Protein AF-A0A4U9HRT0-F1 (afdb_monomer)

Secondary structure (DSSP, 8-state):
-PPPPEEEEEEEESGGGEEEETTEEEE-TTHHHHHHHT-GGGGSTTSPEEEEEEEEEEEPGGG--HHHHHHHHHHHHHTTTT-SEEEEE--TTTHHHHHHHHHHHSTT--S-EEEE--SS-TTSTT-HHHHHHHHHHHHHHHS--SSEEEEETTEEEEGGG-EE--SSSS--EE-TTS--SEEESSSEEE--PPPP-------TTSS-----

Foldseek 3Di:
DPDFFEEEEEQQAAQAQWDQDPVGTDHDPCSNVVVCVVPCLCVDPLFGHYDYDYDVVRDALVPDDVVSLVVVLVVCVVCVVVGQAYEYEHHLPCQLVSLQSSQVVDPPQPAYYEYEYWPHYNPDDPTQSVVQVRVVRNCRRPVTDRGSWYTFDQFIAHSNQKDQPDDPDSPRIDRVPWDTQWGRDVDIDGDPTDDDPPPPPPVPPDDDDPDD

InterPro domains:
  IPR006034 Asparaginase/glutaminase-like [PIRSF001220] (2-184)
  IPR006034 Asparaginase/glutaminase-like [PR00139] (7-18)
  IPR006034 Asparaginase/glutaminase-like [PR00139] (84-102)
  IPR006034 Asparaginase/glutaminase-like [PS51732] (5-212)
  IPR006034 Asparaginase/glutaminase-like [PTHR11707] (3-189)
  IPR006034 Asparaginase/glutaminase-like [SM00870] (6-212)
  IPR020827 Asparaginase/glutaminase, active site 1 [PS00144] (9-17)
  IPR027474 L-asparaginase, N-terminal [PF00710] (7-188)
  IPR027475 Asparaginase/glutaminase, active site 2 [PS00917] (85-95)
  IPR036152 Asparaginase/glutaminase-like superfamily [SSF53774] (4-203)
  IPR037152 L-asparaginase, N-terminal domain superfamily [G3DSA:3.40.50.1170] (1-193)
  IPR041725 Type I (cytosolic) L-asparaginase [cd08963] (5-192)

Radius of gyration: 17.0 Å; Cα contacts (8 Å, |Δi|>4): 396; chains: 1; bounding box: 46×39×55 Å

Solvent-accessible surface area (backbone atoms only — not comparable to full-atom values): 12022 Å² total; per-residue (Å²): 130,87,80,81,40,39,32,38,30,43,36,43,30,27,42,28,42,26,41,86,52,99,92,46,75,40,85,44,91,66,43,45,62,57,53,53,74,72,37,65,81,65,71,36,90,90,40,44,50,70,50,79,48,73,45,87,76,59,41,57,31,86,75,64,48,75,67,54,51,49,51,54,51,51,52,51,60,76,45,46,89,82,34,61,18,37,36,37,34,29,16,69,79,34,42,37,56,49,25,28,52,50,48,68,70,51,70,88,50,85,42,16,33,36,36,31,40,24,92,34,24,43,89,45,91,89,27,51,17,51,60,33,51,53,48,47,52,44,37,36,64,76,59,64,50,55,42,40,22,33,37,52,74,53,32,31,30,52,9,74,51,42,41,75,70,35,91,90,49,76,67,26,65,42,40,93,90,47,73,47,43,28,38,55,59,101,61,74,42,76,44,94,51,78,76,82,84,80,74,86,66,83,72,91,78,80,83,75,80,82,81,128

Structure (mmCIF, N/CA/C/O backbone):
data_AF-A0A4U9HRT0-F1
#
_entry.id   AF-A0A4U9HRT0-F1
#
loop_
_atom_site.group_PDB
_atom_site.id
_atom_site.type_symbol
_atom_site.label_atom_id
_atom_site.label_alt_id
_atom_site.label_comp_id
_atom_site.label_asym_id
_atom_site.label_entity_id
_atom_site.label_seq_id
_atom_site.pdbx_PDB_ins_code
_atom_site.Cartn_x
_atom_site.Cartn_y
_atom_site.Cartn_z
_atom_site.occupancy
_atom_site.B_iso_or_equiv
_atom_site.auth_seq_id
_atom_site.auth_comp_id
_atom_site.auth_asym_id
_atom_site.auth_atom_id
_atom_site.pdbx_PDB_model_num
ATOM 1 N N . MET A 1 1 ? -16.158 -9.613 23.446 1.00 50.78 1 MET A N 1
ATOM 2 C CA . MET A 1 1 ? -14.795 -9.538 22.877 1.00 50.78 1 MET A CA 1
ATOM 3 C C . MET A 1 1 ? -14.868 -8.603 21.685 1.00 50.78 1 MET A C 1
ATOM 5 O O . MET A 1 1 ? -15.854 -8.690 20.964 1.00 50.78 1 MET A O 1
ATOM 9 N N . MET A 1 2 ? -13.928 -7.669 21.520 1.00 65.19 2 MET A N 1
ATOM 10 C CA . MET A 1 2 ? -13.902 -6.834 20.311 1.00 65.19 2 MET A CA 1
ATOM 11 C C . MET A 1 2 ? -13.665 -7.741 19.100 1.00 65.19 2 MET A C 1
ATOM 13 O O . MET A 1 2 ? -12.821 -8.632 19.163 1.00 65.19 2 MET A O 1
ATOM 17 N N . GLN A 1 3 ? -14.461 -7.566 18.047 1.00 81.75 3 GLN A N 1
ATOM 18 C CA . GLN A 1 3 ? -14.348 -8.361 16.829 1.00 81.75 3 GLN A CA 1
ATOM 19 C C . GLN A 1 3 ? -13.014 -8.047 16.144 1.00 81.75 3 GLN A C 1
ATOM 21 O O . GLN A 1 3 ? -12.681 -6.876 15.950 1.00 81.75 3 GLN A O 1
ATOM 26 N N . LYS A 1 4 ? -12.252 -9.092 15.809 1.00 91.88 4 LYS A N 1
ATOM 27 C CA . LYS A 1 4 ? -10.996 -8.963 15.068 1.00 91.88 4 LYS A CA 1
ATOM 28 C C . LYS A 1 4 ? -11.299 -8.391 13.681 1.00 91.88 4 LYS A C 1
ATOM 30 O O . LYS A 1 4 ? -12.254 -8.822 13.038 1.00 91.88 4 LYS A O 1
ATOM 35 N N . LYS A 1 5 ? -10.533 -7.382 13.268 1.00 97.50 5 LYS A N 1
ATOM 36 C CA . LYS A 1 5 ? -10.704 -6.709 11.976 1.00 97.50 5 LYS A CA 1
ATOM 37 C C . LYS A 1 5 ? -10.211 -7.590 10.836 1.00 97.50 5 LYS A C 1
ATOM 39 O O . LYS A 1 5 ? -9.237 -8.315 11.025 1.00 97.50 5 LYS A O 1
ATOM 44 N N . SER A 1 6 ? -10.861 -7.491 9.680 1.00 98.25 6 SER A N 1
ATOM 45 C CA . SER A 1 6 ? -10.460 -8.191 8.458 1.00 98.25 6 SER A CA 1
ATOM 46 C C . SER A 1 6 ? -10.051 -7.196 7.375 1.00 98.25 6 SER A C 1
ATOM 48 O O . SER A 1 6 ? -10.818 -6.292 7.045 1.00 98.25 6 SER A O 1
ATOM 50 N N . ILE A 1 7 ? -8.845 -7.343 6.827 1.00 98.75 7 ILE A N 1
ATOM 51 C CA . ILE A 1 7 ? -8.260 -6.412 5.856 1.00 98.75 7 ILE A CA 1
ATOM 52 C C . ILE A 1 7 ? -8.050 -7.108 4.512 1.00 98.75 7 ILE A C 1
ATOM 54 O O . ILE A 1 7 ? -7.454 -8.183 4.434 1.00 98.75 7 ILE A O 1
ATOM 58 N N . TYR A 1 8 ? -8.518 -6.479 3.439 1.00 98.88 8 TYR A N 1
ATOM 59 C CA . TYR A 1 8 ? -8.258 -6.944 2.083 1.00 98.88 8 TYR A CA 1
ATOM 60 C C . TYR A 1 8 ? -6.909 -6.426 1.597 1.00 98.88 8 TYR A C 1
ATOM 62 O O . TYR A 1 8 ? -6.620 -5.237 1.731 1.00 98.88 8 TYR A O 1
ATOM 70 N N . VAL A 1 9 ? -6.094 -7.298 1.016 1.00 98.88 9 VAL A N 1
ATOM 71 C CA . VAL A 1 9 ? -4.798 -6.947 0.438 1.00 98.88 9 VAL A CA 1
ATOM 72 C C . VAL A 1 9 ? -4.837 -7.226 -1.059 1.00 98.88 9 VAL A C 1
ATOM 74 O O . VAL A 1 9 ? -4.761 -8.381 -1.473 1.00 98.88 9 VAL A O 1
ATOM 77 N N . ALA A 1 10 ? -4.919 -6.173 -1.870 1.00 98.81 10 ALA A N 1
ATOM 78 C CA . ALA A 1 10 ? -4.767 -6.281 -3.316 1.00 98.81 10 ALA A CA 1
ATOM 79 C C . ALA A 1 10 ? -3.272 -6.273 -3.651 1.00 98.81 10 ALA A C 1
ATOM 81 O O . ALA A 1 10 ? -2.607 -5.237 -3.543 1.00 98.81 10 ALA A O 1
ATOM 82 N N . TYR A 1 11 ? -2.722 -7.427 -4.025 1.00 98.69 11 TYR A N 1
ATOM 83 C CA . TYR A 1 11 ? -1.354 -7.536 -4.513 1.00 98.69 11 TYR A CA 1
ATOM 84 C C . TYR A 1 11 ? -1.319 -7.311 -6.021 1.00 98.69 11 TYR A C 1
ATOM 86 O O . TYR A 1 11 ? -1.411 -8.243 -6.814 1.00 98.69 11 TYR A O 1
ATOM 94 N N . THR A 1 12 ? -1.200 -6.032 -6.385 1.00 98.19 12 THR A N 1
ATOM 95 C CA . THR A 1 12 ? -1.213 -5.575 -7.781 1.00 98.19 12 THR A CA 1
ATOM 96 C C . THR A 1 12 ? 0.109 -5.839 -8.493 1.00 98.19 12 THR A C 1
ATOM 98 O O . THR A 1 12 ? 0.123 -6.043 -9.700 1.00 98.19 12 THR A O 1
ATOM 101 N N . GLY A 1 13 ? 1.219 -5.847 -7.749 1.00 96.62 13 GLY A N 1
ATOM 102 C CA . GLY A 1 13 ? 2.563 -6.009 -8.288 1.00 96.62 13 GLY A CA 1
ATOM 103 C C . GLY A 1 13 ? 3.620 -5.266 -7.482 1.00 96.62 13 GLY A C 1
ATOM 104 O O . GLY A 1 13 ? 3.446 -4.969 -6.296 1.00 96.62 13 GLY A O 1
ATOM 105 N N . GLY A 1 14 ? 4.739 -4.976 -8.140 1.00 95.31 14 GLY A N 1
ATOM 106 C CA . GLY A 1 14 ? 5.897 -4.329 -7.533 1.00 95.31 14 GLY A CA 1
ATOM 107 C C . GLY A 1 14 ? 6.865 -5.272 -6.815 1.00 95.31 14 GLY A C 1
ATOM 108 O O . GLY A 1 14 ? 6.590 -6.449 -6.565 1.00 95.31 14 GLY A O 1
ATOM 109 N N . THR A 1 15 ? 8.018 -4.705 -6.458 1.00 95.06 15 THR A N 1
ATOM 110 C CA . THR A 1 15 ? 9.190 -5.404 -5.910 1.00 95.06 15 THR A CA 1
ATOM 111 C C . THR A 1 15 ? 8.900 -6.215 -4.647 1.00 95.06 15 THR A C 1
ATOM 113 O O . THR A 1 15 ? 9.550 -7.232 -4.415 1.00 95.06 15 THR A O 1
ATOM 116 N N . ILE A 1 16 ? 7.905 -5.820 -3.844 1.00 96.50 16 ILE A N 1
ATOM 117 C CA . ILE A 1 16 ? 7.634 -6.409 -2.524 1.00 96.50 16 ILE A CA 1
ATOM 118 C C . ILE A 1 16 ? 7.422 -7.927 -2.540 1.00 96.50 16 ILE A C 1
ATOM 120 O O . ILE A 1 16 ? 7.881 -8.603 -1.623 1.00 96.50 16 ILE A O 1
ATOM 124 N N . GLY A 1 17 ? 6.774 -8.476 -3.567 1.00 94.81 17 GLY A N 1
ATOM 125 C CA . GLY A 1 17 ? 6.536 -9.920 -3.686 1.00 94.81 17 GLY A CA 1
ATOM 126 C C . GLY A 1 17 ? 7.456 -10.637 -4.675 1.00 94.81 17 GLY A C 1
ATOM 127 O O . GLY A 1 17 ? 7.237 -11.815 -4.953 1.00 94.81 17 GLY A O 1
ATOM 128 N N . MET A 1 18 ? 8.474 -9.955 -5.213 1.00 95.00 18 MET A N 1
ATOM 129 C CA . MET A 1 18 ? 9.420 -10.561 -6.150 1.00 95.00 18 MET A CA 1
ATOM 130 C C . MET A 1 18 ? 10.414 -11.496 -5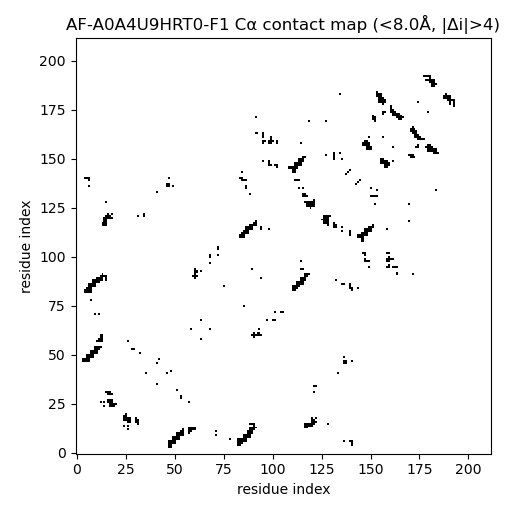.449 1.00 95.00 18 MET A C 1
ATOM 132 O O . MET A 1 18 ? 10.706 -11.366 -4.262 1.00 95.00 18 MET A O 1
ATOM 136 N N . GLN A 1 19 ? 10.980 -12.425 -6.214 1.00 93.81 19 GLN A N 1
ATOM 137 C CA . GLN A 1 19 ? 12.019 -13.344 -5.767 1.00 93.81 19 GLN A CA 1
ATOM 138 C C . GLN A 1 19 ? 13.332 -13.057 -6.502 1.00 93.81 19 GLN A C 1
ATOM 140 O O . GLN A 1 19 ? 13.339 -12.722 -7.687 1.00 93.81 19 GLN A O 1
ATOM 145 N N . ARG A 1 20 ? 14.465 -13.212 -5.811 1.00 91.88 20 ARG A N 1
ATOM 146 C CA . ARG A 1 20 ? 15.790 -13.099 -6.428 1.00 91.88 20 ARG A CA 1
ATOM 147 C C . ARG A 1 20 ? 16.059 -14.245 -7.402 1.00 91.88 20 ARG A C 1
ATOM 149 O O . ARG A 1 20 ? 15.855 -15.412 -7.071 1.00 91.88 20 ARG A O 1
ATOM 156 N N . SER A 1 21 ? 16.572 -13.895 -8.576 1.00 91.75 21 SER A N 1
ATOM 157 C CA . SER A 1 21 ? 17.078 -14.805 -9.604 1.00 91.75 21 SER A CA 1
ATOM 158 C C . SER A 1 21 ? 18.496 -14.402 -10.032 1.00 91.75 21 SER A C 1
ATOM 160 O O . SER A 1 21 ? 19.030 -13.391 -9.569 1.00 91.75 21 SER A O 1
ATOM 162 N N . GLU A 1 22 ? 19.109 -15.171 -10.935 1.00 90.12 22 GLU A N 1
ATOM 163 C CA . GLU A 1 22 ? 20.420 -14.844 -11.521 1.00 90.12 22 GLU A CA 1
ATOM 164 C C . GLU A 1 22 ? 20.408 -13.523 -12.312 1.00 90.12 22 GLU A C 1
ATOM 166 O O . GLU A 1 22 ? 21.423 -12.835 -12.368 1.00 90.12 22 GLU A O 1
ATOM 171 N N . ASN A 1 23 ? 19.248 -13.129 -12.853 1.00 87.00 23 ASN A N 1
ATOM 172 C CA . ASN A 1 23 ? 19.081 -11.943 -13.700 1.00 87.00 23 ASN A CA 1
ATOM 173 C C . ASN A 1 23 ? 18.409 -10.763 -12.972 1.00 87.00 23 ASN A C 1
ATOM 175 O O . ASN A 1 23 ? 17.885 -9.859 -13.615 1.00 87.00 23 ASN A O 1
ATOM 179 N N . GLY A 1 24 ? 18.398 -10.770 -11.636 1.00 89.50 24 GLY A N 1
ATOM 180 C CA . GLY A 1 24 ? 17.714 -9.761 -10.820 1.00 89.50 24 GLY A CA 1
ATOM 181 C C . GLY A 1 24 ? 16.418 -10.279 -10.195 1.00 89.50 24 GLY A C 1
ATOM 182 O O . GLY A 1 24 ? 16.238 -11.488 -10.029 1.00 89.50 24 GLY A O 1
ATOM 183 N N . TYR A 1 25 ? 15.530 -9.372 -9.789 1.00 91.50 25 TYR A N 1
ATOM 184 C CA . TYR A 1 25 ? 14.262 -9.730 -9.150 1.00 91.50 25 TYR A CA 1
ATOM 185 C C . TYR A 1 25 ? 13.184 -10.034 -10.188 1.00 91.50 25 TYR A C 1
ATOM 187 O O . TYR A 1 25 ? 13.019 -9.288 -11.148 1.00 91.50 25 TYR A O 1
ATOM 195 N N . ILE A 1 26 ? 12.458 -11.132 -9.982 1.00 91.62 26 ILE A N 1
ATOM 196 C CA . ILE A 1 26 ? 11.385 -11.581 -10.872 1.00 91.62 26 ILE A CA 1
ATOM 197 C C . ILE A 1 26 ? 10.086 -11.809 -10.087 1.00 91.62 26 ILE A C 1
ATOM 199 O O . ILE A 1 26 ? 10.139 -12.262 -8.938 1.00 91.62 26 ILE A O 1
ATOM 203 N N . PRO A 1 27 ? 8.912 -11.529 -10.676 1.00 91.56 27 PRO A N 1
ATOM 204 C CA . PRO A 1 27 ? 7.639 -11.918 -10.084 1.00 91.56 27 PRO A CA 1
ATOM 205 C C . PRO A 1 27 ? 7.509 -13.448 -10.069 1.00 91.56 27 PRO A C 1
ATOM 207 O O . PRO A 1 27 ? 7.816 -14.119 -11.055 1.00 91.56 27 PRO A O 1
ATOM 210 N N . VAL A 1 28 ? 7.048 -14.010 -8.951 1.00 92.81 28 VAL A N 1
ATOM 211 C CA . VAL A 1 28 ? 6.785 -15.450 -8.814 1.00 92.81 28 VAL A CA 1
ATOM 212 C C . VAL A 1 28 ? 5.432 -15.632 -8.144 1.00 92.81 28 VAL A C 1
ATOM 214 O O . VAL A 1 28 ? 5.253 -15.235 -6.992 1.00 92.81 28 VAL A O 1
ATOM 217 N N . SER A 1 29 ? 4.494 -16.273 -8.843 1.00 92.56 29 SER A N 1
ATOM 218 C CA . SER A 1 29 ? 3.128 -16.397 -8.339 1.00 92.56 29 SER A CA 1
ATOM 219 C C . SER A 1 29 ? 3.051 -17.150 -7.005 1.00 92.56 29 SER A C 1
ATOM 221 O O . SER A 1 29 ? 3.749 -18.154 -6.755 1.00 92.56 29 SER A O 1
ATOM 223 N N . GLY A 1 30 ? 2.238 -16.618 -6.095 1.00 94.50 30 GLY A N 1
ATOM 224 C CA . GLY A 1 30 ? 2.054 -17.129 -4.744 1.00 94.50 30 GLY A CA 1
ATOM 225 C C . GLY A 1 30 ? 3.277 -16.982 -3.830 1.00 94.50 30 GLY A C 1
ATOM 226 O O . GLY A 1 30 ? 3.263 -17.513 -2.715 1.00 94.50 30 GLY A O 1
ATOM 227 N N . HIS A 1 31 ? 4.375 -16.356 -4.283 1.00 95.50 31 HIS A N 1
ATOM 228 C CA . HIS A 1 31 ? 5.603 -16.240 -3.489 1.00 95.50 31 HIS A CA 1
ATOM 229 C C . HIS A 1 31 ? 5.363 -15.413 -2.227 1.00 95.50 31 HIS A C 1
ATOM 231 O O . HIS A 1 31 ? 5.702 -15.870 -1.136 1.00 95.50 31 HIS A O 1
ATOM 237 N N . LEU A 1 32 ? 4.710 -14.256 -2.355 1.00 96.00 32 LEU A N 1
ATOM 238 C CA . LEU A 1 32 ? 4.399 -13.371 -1.233 1.00 96.00 32 LEU A CA 1
ATOM 239 C C . LEU A 1 32 ? 3.580 -14.083 -0.143 1.00 96.00 32 LEU A C 1
ATOM 241 O O . LEU A 1 32 ? 3.927 -14.022 1.034 1.00 96.00 32 LEU A O 1
ATOM 245 N N . GLN A 1 33 ? 2.531 -14.808 -0.527 1.00 96.31 33 GLN A N 1
ATOM 246 C CA . GLN A 1 33 ? 1.643 -15.540 0.377 1.00 96.31 33 GLN A CA 1
ATOM 247 C C . GLN A 1 33 ? 2.415 -16.639 1.115 1.00 96.31 33 GLN A C 1
ATOM 249 O O . GLN A 1 33 ? 2.254 -16.794 2.325 1.00 96.31 33 GLN A O 1
ATOM 254 N N . ARG A 1 34 ? 3.296 -17.371 0.412 1.00 96.88 34 ARG A N 1
ATOM 255 C CA . ARG A 1 34 ? 4.173 -18.376 1.034 1.00 96.88 34 ARG A CA 1
ATOM 256 C C . ARG A 1 34 ? 5.137 -17.748 2.041 1.00 96.88 34 ARG A C 1
ATOM 258 O O . ARG A 1 34 ? 5.323 -18.322 3.107 1.00 96.88 34 ARG A O 1
ATOM 265 N N . GLN A 1 35 ? 5.719 -16.586 1.737 1.00 96.31 35 GLN A N 1
ATOM 266 C CA . GLN A 1 35 ? 6.608 -15.881 2.670 1.00 96.31 35 GLN A CA 1
ATOM 267 C C . GLN A 1 35 ? 5.856 -15.400 3.914 1.00 96.31 35 GLN A C 1
ATOM 269 O O . GLN A 1 35 ? 6.283 -15.670 5.032 1.00 96.31 35 GLN A O 1
ATOM 274 N N . LEU A 1 36 ? 4.696 -14.764 3.738 1.00 96.25 36 LEU A N 1
ATOM 275 C CA . LEU A 1 36 ? 3.888 -14.266 4.853 1.00 96.25 36 LEU A CA 1
ATOM 276 C C . LEU A 1 36 ? 3.378 -15.388 5.761 1.00 96.25 36 LEU A C 1
ATOM 278 O O . LEU A 1 36 ? 3.293 -15.203 6.973 1.00 96.25 36 LEU A O 1
ATOM 282 N N . ALA A 1 37 ? 3.088 -16.573 5.218 1.00 95.75 37 ALA A N 1
ATOM 283 C CA . ALA A 1 37 ? 2.731 -17.746 6.018 1.00 95.75 37 ALA A CA 1
ATOM 284 C C . ALA A 1 37 ? 3.865 -18.209 6.958 1.00 95.75 37 ALA A C 1
ATOM 286 O O . ALA A 1 37 ? 3.593 -18.823 7.987 1.00 95.75 37 ALA A O 1
ATOM 287 N N . LEU A 1 38 ? 5.125 -17.906 6.625 1.00 96.00 38 LEU A N 1
ATOM 288 C CA . LEU A 1 38 ? 6.309 -18.270 7.411 1.00 96.00 38 LEU A CA 1
ATOM 289 C C . LEU A 1 38 ? 6.744 -17.182 8.406 1.00 96.00 38 LEU A C 1
ATOM 291 O O . LEU A 1 38 ? 7.691 -17.409 9.155 1.00 96.00 38 LEU A O 1
ATOM 295 N N . MET A 1 39 ? 6.075 -16.025 8.424 1.00 96.06 39 MET A N 1
ATOM 296 C CA . MET A 1 39 ? 6.421 -14.853 9.234 1.00 96.06 39 MET A CA 1
ATOM 297 C C . MET A 1 39 ? 5.447 -14.688 10.417 1.00 96.06 39 MET A C 1
ATOM 299 O O . MET A 1 39 ? 4.353 -14.140 10.241 1.00 96.06 39 MET A O 1
ATOM 303 N N . PRO A 1 40 ? 5.791 -15.162 11.636 1.00 96.62 40 PRO A N 1
ATOM 304 C CA . PRO A 1 40 ? 4.860 -15.228 12.767 1.00 96.62 40 PRO A CA 1
ATOM 305 C C . PRO A 1 40 ? 4.285 -13.875 13.196 1.00 96.62 40 PRO A C 1
ATOM 307 O O . PRO A 1 40 ? 3.182 -13.811 13.734 1.00 96.62 40 PRO A O 1
ATOM 310 N N . GLU A 1 41 ? 5.014 -12.786 12.963 1.00 96.25 41 GLU A N 1
ATOM 311 C CA . GLU A 1 41 ? 4.612 -11.423 13.293 1.00 96.25 41 GLU A CA 1
ATOM 312 C C . GLU A 1 41 ? 3.314 -10.982 12.601 1.00 96.25 41 GLU A C 1
ATOM 314 O O . GLU A 1 41 ? 2.573 -10.201 13.194 1.00 96.25 41 GLU A O 1
ATOM 319 N N . PHE A 1 42 ? 2.987 -11.527 11.422 1.00 97.00 42 PHE A N 1
ATOM 320 C CA . PHE A 1 42 ? 1.725 -11.257 10.719 1.00 97.00 42 PHE A CA 1
ATOM 321 C C . PHE A 1 42 ? 0.530 -12.028 11.295 1.00 97.00 42 PHE A C 1
ATOM 323 O O . PHE A 1 42 ? -0.611 -11.638 11.068 1.00 97.00 42 PHE A O 1
ATOM 330 N N . HIS A 1 43 ? 0.777 -13.085 12.075 1.00 96.56 43 HIS A N 1
ATOM 331 C CA . HIS A 1 43 ? -0.255 -13.982 12.625 1.00 96.56 43 HIS A CA 1
ATOM 332 C C . HIS A 1 43 ? -0.475 -13.790 14.125 1.00 96.56 43 HIS A C 1
ATOM 334 O O . HIS A 1 43 ? -1.159 -14.577 14.783 1.00 96.56 43 HIS A O 1
ATOM 340 N N . ARG A 1 44 ? 0.126 -12.742 14.687 1.00 96.69 44 ARG A N 1
ATOM 341 C CA . ARG A 1 44 ? -0.025 -12.390 16.093 1.00 96.69 44 ARG A CA 1
ATOM 342 C C . ARG A 1 44 ? -1.482 -12.052 16.445 1.00 96.69 44 ARG A C 1
ATOM 344 O O . ARG A 1 44 ? -2.194 -11.496 15.609 1.00 96.69 44 ARG A O 1
ATOM 351 N N . PRO A 1 45 ? -1.933 -12.306 17.689 1.00 95.50 45 PRO A N 1
ATOM 352 C CA . PRO A 1 45 ? -3.297 -11.982 18.117 1.00 95.50 45 PRO A CA 1
ATOM 353 C C . PRO A 1 45 ? -3.677 -10.504 17.955 1.00 95.50 45 PRO A C 1
ATOM 355 O O . PRO A 1 45 ? -4.850 -10.194 17.768 1.00 95.50 45 PRO A O 1
ATOM 358 N N . GLU A 1 46 ? -2.696 -9.602 18.040 1.00 95.31 46 GLU A N 1
ATOM 359 C CA . GLU A 1 46 ? -2.880 -8.153 17.921 1.00 95.31 46 GLU A CA 1
ATOM 360 C C . GLU A 1 46 ? -2.997 -7.662 16.468 1.00 95.31 46 GLU A C 1
ATOM 362 O O . GLU A 1 46 ? -3.425 -6.530 16.235 1.00 95.31 46 GLU A O 1
ATOM 367 N N . MET A 1 47 ? -2.617 -8.491 15.491 1.00 97.62 47 MET A N 1
ATOM 368 C CA . MET A 1 47 ? -2.751 -8.177 14.068 1.00 97.62 47 MET A CA 1
ATOM 369 C C . MET A 1 47 ? -4.173 -8.464 13.584 1.00 97.62 47 MET A C 1
ATOM 371 O O . MET A 1 47 ? -4.800 -9.393 14.092 1.00 97.62 47 MET A O 1
ATOM 375 N N . PRO A 1 48 ? -4.704 -7.711 12.605 1.00 97.94 48 PRO A N 1
ATOM 376 C CA . PRO A 1 48 ? -5.958 -8.081 11.958 1.00 97.94 48 PRO A CA 1
ATOM 377 C C . PRO A 1 48 ? -5.816 -9.397 11.186 1.00 97.94 48 PRO A C 1
ATOM 379 O O . PRO A 1 48 ? -4.714 -9.795 10.810 1.00 97.94 48 PRO A O 1
ATOM 382 N N . ASP A 1 49 ? -6.943 -10.045 10.906 1.00 98.06 49 ASP A N 1
ATOM 383 C CA . ASP A 1 49 ? -6.971 -11.044 9.840 1.00 98.06 49 ASP A CA 1
ATOM 384 C C . ASP A 1 49 ? -6.829 -10.326 8.494 1.00 98.06 49 ASP A C 1
ATOM 386 O O . ASP A 1 49 ? -7.269 -9.184 8.334 1.00 98.06 49 ASP A O 1
ATOM 390 N N . PHE A 1 50 ? -6.226 -10.982 7.509 1.00 98.44 50 PHE A N 1
ATOM 391 C CA . PHE A 1 50 ? -6.108 -10.414 6.173 1.00 98.44 50 PHE A CA 1
ATOM 392 C C . PHE A 1 50 ? -6.257 -11.477 5.089 1.00 98.44 50 PHE A C 1
ATOM 394 O O . PHE A 1 50 ? -5.929 -12.645 5.288 1.00 98.44 50 PHE A O 1
ATOM 401 N N . THR A 1 51 ? -6.782 -11.069 3.936 1.00 98.56 51 THR A N 1
ATOM 402 C CA . THR A 1 51 ? -6.893 -11.903 2.730 1.00 98.56 51 THR A CA 1
ATOM 403 C C . THR A 1 51 ? -6.096 -11.253 1.613 1.00 98.56 51 THR A C 1
ATOM 405 O O . THR A 1 51 ? -6.242 -10.055 1.392 1.00 98.56 51 THR A O 1
ATOM 408 N N . ILE A 1 52 ? -5.263 -12.026 0.916 1.00 98.56 52 ILE A N 1
ATOM 409 C CA . ILE A 1 52 ? -4.477 -11.534 -0.220 1.00 98.56 52 ILE A CA 1
ATOM 410 C C . ILE A 1 52 ? -5.142 -11.977 -1.51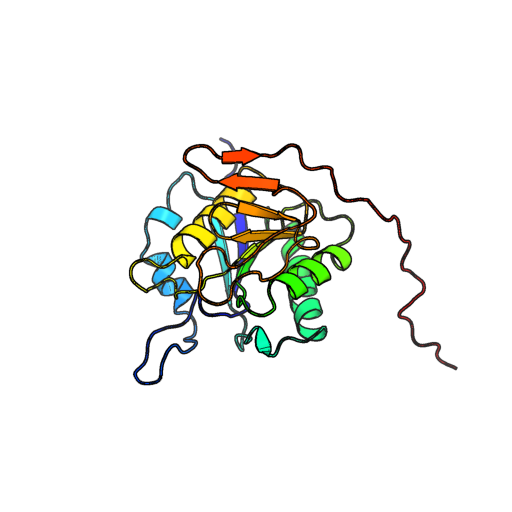6 1.00 98.56 52 ILE A C 1
ATOM 412 O O . ILE A 1 52 ? -5.295 -13.176 -1.747 1.00 98.56 52 ILE A O 1
ATOM 416 N N . HIS A 1 53 ? -5.472 -11.009 -2.364 1.00 98.62 53 HIS A N 1
ATOM 417 C CA . HIS A 1 53 ? -5.816 -11.219 -3.762 1.00 98.62 53 HIS A CA 1
ATOM 418 C C . HIS A 1 53 ? -4.616 -10.817 -4.622 1.00 98.62 53 HIS A C 1
ATOM 420 O O . HIS A 1 53 ? -4.271 -9.641 -4.712 1.00 98.62 53 HIS A O 1
ATOM 426 N N . GLU A 1 54 ? -3.936 -11.806 -5.195 1.00 98.44 54 GLU A N 1
ATOM 427 C CA . GLU A 1 54 ? -2.838 -11.592 -6.141 1.00 98.44 54 GLU A CA 1
ATOM 428 C C . GLU A 1 54 ? -3.401 -11.415 -7.545 1.00 98.44 54 GLU A C 1
ATOM 430 O O . GLU A 1 54 ? -4.198 -12.238 -7.991 1.00 98.44 54 GLU A O 1
ATOM 435 N N . TYR A 1 55 ? -2.991 -10.343 -8.219 1.00 98.06 55 TYR A N 1
ATOM 436 C CA . TYR A 1 55 ? -3.424 -10.064 -9.582 1.00 98.06 55 TYR A CA 1
ATOM 437 C C . TYR A 1 55 ? -2.687 -10.981 -10.558 1.00 98.06 55 TYR A C 1
ATOM 439 O O . TYR A 1 55 ? -1.507 -11.283 -10.373 1.00 98.06 55 TYR A O 1
ATOM 447 N N . ASP A 1 56 ? -3.384 -11.387 -11.615 1.00 94.62 56 ASP A N 1
ATOM 448 C CA . ASP A 1 56 ? -2.829 -12.203 -12.690 1.00 94.62 56 ASP A CA 1
ATOM 449 C C . ASP A 1 56 ? -3.160 -11.565 -14.055 1.00 94.62 56 ASP A C 1
ATOM 451 O O . ASP A 1 56 ? -4.332 -11.540 -14.444 1.00 94.62 56 ASP A O 1
ATOM 455 N N . PRO A 1 57 ? -2.167 -11.013 -14.779 1.00 94.06 57 PRO A N 1
ATOM 456 C CA . PRO A 1 57 ? -0.757 -10.918 -14.397 1.00 94.06 57 PRO A CA 1
ATOM 457 C C . PRO A 1 57 ? -0.502 -9.858 -13.310 1.00 94.06 57 PRO A C 1
ATOM 459 O O . PRO A 1 57 ? -1.250 -8.889 -13.167 1.00 94.06 57 PRO A O 1
ATOM 462 N N . LEU A 1 58 ? 0.613 -10.004 -12.586 1.00 95.00 58 LEU A N 1
ATOM 463 C CA . LEU A 1 58 ? 1.156 -8.919 -11.764 1.00 95.00 58 LEU A CA 1
ATOM 464 C C . LEU A 1 58 ? 1.580 -7.747 -12.658 1.00 95.00 58 LEU A C 1
ATOM 466 O O . LEU A 1 58 ? 2.195 -7.944 -13.706 1.00 95.00 58 LEU A O 1
ATOM 470 N N . MET A 1 59 ? 1.292 -6.530 -12.209 1.00 93.19 59 MET A N 1
ATOM 471 C CA . MET A 1 59 ? 1.551 -5.295 -12.943 1.00 93.19 59 MET A CA 1
ATOM 472 C C . MET A 1 59 ? 2.903 -4.686 -12.550 1.00 93.19 59 MET A C 1
ATOM 474 O O . MET A 1 59 ? 3.232 -4.569 -11.362 1.00 93.19 59 MET A O 1
ATOM 478 N N . ASP A 1 60 ? 3.683 -4.254 -13.543 1.00 92.12 60 ASP A N 1
ATOM 479 C CA . ASP A 1 60 ? 4.795 -3.333 -13.313 1.00 92.12 60 ASP A CA 1
ATOM 480 C C . ASP A 1 60 ? 4.228 -1.919 -13.155 1.00 92.12 60 ASP A C 1
ATOM 482 O O . ASP A 1 60 ? 3.481 -1.432 -14.002 1.00 92.12 60 ASP A O 1
ATOM 486 N N . SER A 1 61 ? 4.577 -1.242 -12.059 1.00 90.81 61 SER A N 1
ATOM 487 C CA . SER A 1 61 ? 4.096 0.117 -11.819 1.00 90.81 61 SER A CA 1
ATOM 488 C C . SER A 1 61 ? 4.523 1.095 -12.915 1.00 90.81 61 SER A C 1
ATOM 490 O O . SER A 1 61 ? 3.782 2.035 -13.188 1.00 90.81 61 SER A O 1
ATOM 492 N N . SER A 1 62 ? 5.678 0.891 -13.551 1.00 90.06 62 SER A N 1
ATOM 493 C CA . SER A 1 62 ? 6.149 1.771 -14.628 1.00 90.06 62 SER A CA 1
ATOM 494 C C . SER A 1 62 ? 5.282 1.698 -15.891 1.00 90.06 62 SER A C 1
ATOM 496 O O . SER A 1 62 ? 5.233 2.674 -16.637 1.00 90.06 62 SER A O 1
ATOM 498 N N . ASP A 1 63 ? 4.547 0.599 -16.078 1.00 91.38 63 ASP A N 1
ATOM 499 C CA . ASP A 1 63 ? 3.671 0.365 -17.232 1.00 91.38 63 ASP A CA 1
ATOM 500 C C . ASP A 1 63 ? 2.191 0.661 -16.937 1.00 91.38 63 ASP A C 1
ATOM 502 O O . ASP A 1 63 ? 1.333 0.445 -17.792 1.00 91.38 63 ASP A O 1
ATOM 506 N N . MET A 1 64 ? 1.872 1.160 -15.738 1.00 93.75 64 MET A N 1
ATOM 507 C CA . MET A 1 64 ? 0.484 1.379 -15.343 1.00 93.75 64 MET A CA 1
ATOM 508 C C . MET A 1 64 ? -0.214 2.496 -16.113 1.00 93.75 64 MET A C 1
ATOM 510 O O . MET A 1 64 ? 0.318 3.581 -16.360 1.00 93.75 64 MET A O 1
ATOM 514 N N . THR A 1 65 ? -1.483 2.234 -16.378 1.00 96.38 65 THR A N 1
ATOM 515 C CA . THR A 1 65 ? -2.413 3.050 -17.145 1.00 96.38 65 THR A CA 1
ATOM 516 C C . THR A 1 65 ? -3.638 3.431 -16.302 1.00 96.38 65 THR A C 1
ATOM 518 O O . THR A 1 65 ? -3.879 2.854 -15.235 1.00 96.38 65 THR A O 1
ATOM 521 N N . PRO A 1 66 ? -4.454 4.406 -16.742 1.00 97.56 66 PRO A N 1
ATOM 522 C CA . PRO A 1 66 ? -5.726 4.709 -16.087 1.00 97.56 66 PRO A CA 1
ATOM 523 C C . PRO A 1 66 ? -6.682 3.511 -15.993 1.00 97.56 66 PRO A C 1
ATOM 525 O O . PRO A 1 66 ? -7.457 3.421 -15.040 1.00 97.56 66 PRO A O 1
ATOM 528 N N . GLU A 1 67 ? -6.621 2.585 -16.948 1.00 97.88 67 GLU A N 1
ATOM 529 C CA . GLU A 1 67 ? -7.382 1.336 -16.939 1.00 97.88 67 GLU A CA 1
ATOM 530 C C . GLU A 1 67 ? -6.995 0.445 -15.749 1.00 97.88 67 GLU A C 1
ATOM 532 O O . GLU A 1 67 ? -7.871 -0.145 -15.114 1.00 97.88 67 GLU A O 1
ATOM 537 N N . ASP A 1 68 ? -5.716 0.419 -15.371 1.00 98.06 68 ASP A N 1
ATOM 538 C CA . ASP A 1 68 ? -5.247 -0.318 -14.192 1.00 98.06 68 ASP A CA 1
ATOM 539 C C . ASP A 1 68 ? -5.771 0.313 -12.895 1.00 98.06 68 ASP A C 1
ATOM 541 O O . ASP A 1 68 ? -6.173 -0.389 -11.965 1.00 98.06 68 ASP A O 1
ATOM 545 N N . TRP A 1 69 ? -5.857 1.647 -12.832 1.00 98.38 69 TRP A N 1
ATOM 546 C CA . TRP A 1 69 ? -6.480 2.333 -11.692 1.00 98.38 69 TRP A CA 1
ATOM 547 C C . TRP A 1 69 ? -7.971 2.012 -11.582 1.00 98.38 69 TRP A C 1
ATOM 549 O O . TRP A 1 69 ? -8.480 1.835 -10.474 1.00 98.38 69 TRP A O 1
ATOM 559 N N . GLN A 1 70 ? -8.663 1.910 -12.721 1.00 98.31 70 GLN A N 1
ATOM 560 C CA . GLN A 1 70 ? -10.064 1.495 -12.773 1.00 98.31 70 GLN A CA 1
ATOM 561 C C . GLN A 1 70 ? -10.234 0.060 -12.280 1.00 98.31 70 GLN A C 1
ATOM 563 O O . GLN A 1 70 ? -11.102 -0.185 -11.445 1.00 98.31 70 GLN A O 1
ATOM 568 N N . HIS A 1 71 ? -9.358 -0.853 -12.699 1.00 98.56 71 HIS A N 1
ATOM 569 C CA . HIS A 1 71 ? -9.362 -2.231 -12.219 1.00 98.56 71 HIS A CA 1
ATOM 570 C C . HIS A 1 71 ? -9.201 -2.305 -10.691 1.00 98.56 71 HIS A C 1
ATOM 572 O O . HIS A 1 71 ? -10.004 -2.956 -10.022 1.00 98.56 71 HIS A O 1
ATOM 578 N N . ILE A 1 72 ? -8.240 -1.570 -10.119 1.00 98.75 72 ILE A N 1
ATOM 579 C CA . ILE A 1 72 ? -8.037 -1.522 -8.661 1.00 98.75 72 ILE A CA 1
ATOM 580 C C . ILE A 1 72 ? -9.264 -0.931 -7.945 1.00 98.75 72 ILE A C 1
ATOM 582 O O . ILE A 1 72 ? -9.678 -1.430 -6.897 1.00 98.75 72 ILE A O 1
ATOM 586 N N . ALA A 1 73 ? -9.867 0.131 -8.489 1.00 98.62 73 ALA A N 1
ATOM 587 C CA . ALA A 1 73 ? -11.059 0.744 -7.904 1.00 98.62 73 ALA A CA 1
ATOM 588 C C . ALA A 1 73 ? -12.273 -0.203 -7.924 1.00 98.62 73 ALA A C 1
ATOM 590 O O . ALA A 1 73 ? -13.006 -0.281 -6.933 1.00 98.62 73 ALA A O 1
ATOM 591 N N . ASP A 1 74 ? -12.470 -0.934 -9.022 1.00 98.69 74 ASP A N 1
ATOM 592 C CA . ASP A 1 74 ? -13.545 -1.918 -9.160 1.00 98.69 74 ASP A CA 1
ATOM 593 C C . ASP A 1 74 ? -13.341 -3.120 -8.231 1.00 98.69 74 ASP A C 1
ATOM 595 O O . ASP A 1 74 ? -14.306 -3.585 -7.623 1.00 98.69 74 ASP A O 1
ATOM 599 N N . ASP A 1 75 ? -12.098 -3.564 -8.037 1.00 98.81 75 ASP A N 1
ATOM 600 C CA . ASP A 1 75 ? -11.749 -4.618 -7.082 1.00 98.81 75 ASP A CA 1
ATOM 601 C C . ASP A 1 75 ? -12.065 -4.204 -5.632 1.00 98.81 75 ASP A C 1
ATOM 603 O O . ASP A 1 75 ? -12.763 -4.918 -4.904 1.00 98.81 75 ASP A O 1
ATOM 607 N N . ILE A 1 76 ? -11.656 -2.995 -5.223 1.00 98.69 76 ILE A N 1
ATOM 608 C CA . ILE A 1 76 ? -12.011 -2.435 -3.906 1.00 98.69 76 ILE A CA 1
ATOM 609 C C . ILE A 1 76 ? -13.533 -2.367 -3.744 1.00 98.69 76 ILE A C 1
ATOM 611 O O . ILE A 1 76 ? -14.064 -2.718 -2.690 1.00 98.69 76 ILE A O 1
ATOM 615 N N . LYS A 1 77 ? -14.249 -1.919 -4.781 1.00 98.38 77 LYS A N 1
ATOM 616 C CA . LYS A 1 77 ? -15.710 -1.798 -4.762 1.00 98.38 77 LYS A CA 1
ATOM 617 C C . LYS A 1 77 ? -16.397 -3.158 -4.630 1.00 98.38 77 LYS A C 1
ATOM 619 O O . LYS A 1 77 ? -17.342 -3.275 -3.853 1.00 98.38 77 LYS A O 1
ATOM 624 N N . ALA A 1 78 ? -15.929 -4.176 -5.350 1.00 98.62 78 ALA A N 1
ATOM 625 C CA . ALA A 1 78 ? -16.482 -5.530 -5.303 1.00 98.62 78 ALA A CA 1
ATOM 626 C C . ALA A 1 78 ? -16.357 -6.167 -3.909 1.00 98.62 78 ALA A C 1
ATOM 628 O O . ALA A 1 78 ? -17.240 -6.912 -3.480 1.00 98.62 78 ALA A O 1
ATOM 629 N N . HIS A 1 79 ? -15.297 -5.820 -3.178 1.00 98.69 79 HIS A N 1
ATOM 630 C CA . HIS A 1 79 ? -15.008 -6.340 -1.843 1.00 98.69 79 HIS A CA 1
ATOM 631 C C . HIS A 1 79 ? -15.375 -5.362 -0.716 1.00 98.69 79 HIS A C 1
ATOM 633 O O . HIS A 1 79 ? -15.116 -5.646 0.458 1.00 98.69 79 HIS A O 1
ATOM 639 N N . TYR A 1 80 ? -16.006 -4.225 -1.042 1.00 98.19 80 TYR A N 1
ATOM 640 C CA . TYR A 1 80 ? -16.129 -3.095 -0.123 1.00 98.19 80 TYR A CA 1
ATOM 641 C C . TYR A 1 80 ? -16.813 -3.464 1.188 1.00 98.19 80 TYR A C 1
ATOM 643 O O . TYR A 1 80 ? -16.318 -3.120 2.256 1.00 98.19 80 TYR A O 1
ATOM 651 N N . ASP A 1 81 ? -17.925 -4.194 1.124 1.00 98.19 81 ASP A N 1
ATOM 652 C CA . ASP A 1 81 ? -18.744 -4.533 2.291 1.00 98.19 81 ASP A CA 1
ATOM 653 C C . ASP A 1 81 ? -18.210 -5.724 3.101 1.00 98.19 81 ASP A C 1
ATOM 655 O O . ASP A 1 81 ? -18.622 -5.917 4.243 1.00 98.19 81 ASP A O 1
ATOM 659 N N . GLN A 1 82 ? -17.271 -6.495 2.545 1.00 98.31 82 GLN A N 1
ATOM 660 C CA . GLN A 1 82 ? -16.759 -7.731 3.147 1.00 98.31 82 GLN A CA 1
ATOM 661 C C . GLN A 1 82 ? -15.613 -7.485 4.138 1.00 98.31 82 GLN A C 1
ATOM 663 O O . GLN A 1 82 ? -15.424 -8.270 5.065 1.00 98.31 82 GLN A O 1
ATOM 668 N N . TYR A 1 83 ? -14.868 -6.391 3.958 1.00 98.69 83 TYR A N 1
ATOM 669 C CA . TYR A 1 83 ? -13.662 -6.082 4.729 1.00 98.69 83 TYR A CA 1
ATOM 670 C C . TYR A 1 83 ? -13.779 -4.751 5.476 1.00 98.69 83 TYR A C 1
ATOM 672 O O . TYR A 1 83 ? -14.562 -3.870 5.117 1.00 98.69 83 TYR A O 1
ATOM 680 N N . ASP A 1 84 ? -12.993 -4.584 6.536 1.00 98.56 84 ASP A N 1
ATOM 681 C CA . ASP A 1 84 ? -12.946 -3.366 7.350 1.00 98.56 84 ASP A CA 1
ATOM 682 C C . ASP A 1 84 ? -12.014 -2.288 6.768 1.00 98.56 84 ASP A C 1
ATOM 684 O O . ASP A 1 84 ? -12.101 -1.123 7.155 1.00 98.56 84 ASP A O 1
ATOM 688 N N . GLY A 1 85 ? -11.128 -2.662 5.844 1.00 98.62 85 GLY A N 1
ATOM 689 C CA . GLY A 1 85 ? -10.143 -1.782 5.224 1.00 98.62 85 GLY A CA 1
ATOM 690 C C . GLY A 1 85 ? -9.363 -2.483 4.115 1.00 98.62 85 GLY A C 1
ATOM 691 O O . GLY A 1 85 ? -9.455 -3.701 3.951 1.00 98.62 85 GLY A O 1
ATOM 692 N N . PHE A 1 86 ? -8.588 -1.698 3.369 1.00 98.94 86 PHE A N 1
ATOM 693 C CA . PHE A 1 86 ? -7.893 -2.137 2.161 1.00 98.94 86 PHE A CA 1
ATOM 694 C C . PHE A 1 86 ? -6.422 -1.732 2.208 1.00 98.94 86 PHE A C 1
ATOM 696 O O . PHE A 1 86 ? -6.092 -0.587 2.528 1.00 98.94 86 PHE A O 1
ATOM 703 N N . VAL A 1 87 ? -5.540 -2.655 1.839 1.00 98.94 87 VAL A N 1
ATOM 704 C CA . VAL A 1 87 ? -4.126 -2.399 1.570 1.00 98.94 87 VAL A CA 1
ATOM 705 C C . VAL A 1 87 ? -3.843 -2.753 0.115 1.00 98.94 87 VAL A C 1
ATOM 707 O O . VAL A 1 87 ? -4.148 -3.855 -0.327 1.00 98.94 87 VAL A O 1
ATOM 710 N N . ILE A 1 88 ? -3.259 -1.827 -0.635 1.00 98.88 88 ILE A N 1
ATOM 711 C CA . ILE A 1 88 ? -2.890 -2.027 -2.038 1.00 98.88 88 ILE A CA 1
ATOM 712 C C . ILE A 1 88 ? -1.369 -2.130 -2.101 1.00 98.88 88 ILE A C 1
ATOM 714 O O . ILE A 1 88 ? -0.671 -1.139 -1.880 1.00 98.88 88 ILE A O 1
ATOM 718 N N . LEU A 1 89 ? -0.855 -3.332 -2.360 1.00 98.75 89 LEU A N 1
ATOM 719 C CA . LEU A 1 89 ? 0.569 -3.556 -2.589 1.00 98.75 89 LEU A CA 1
ATOM 720 C C . LEU A 1 89 ? 0.908 -3.213 -4.033 1.00 98.75 89 LEU A C 1
ATOM 722 O O . LEU A 1 89 ? 0.303 -3.761 -4.955 1.00 98.75 89 LEU A O 1
ATOM 726 N N . HIS A 1 90 ? 1.863 -2.306 -4.205 1.00 98.44 90 HIS A N 1
ATOM 727 C CA . HIS A 1 90 ? 2.124 -1.630 -5.469 1.00 98.44 90 HIS A CA 1
ATOM 728 C C . HIS A 1 90 ? 3.624 -1.368 -5.674 1.00 98.44 90 HIS A C 1
ATOM 730 O O . HIS A 1 90 ? 4.374 -1.187 -4.711 1.00 98.44 90 HIS A O 1
ATOM 736 N N . GLY A 1 91 ? 4.073 -1.291 -6.932 1.00 96.62 91 GLY A N 1
ATOM 737 C CA . GLY A 1 91 ? 5.433 -0.846 -7.271 1.00 96.62 91 GLY A CA 1
ATOM 738 C C . GLY A 1 91 ? 5.652 0.646 -6.991 1.00 96.62 91 GLY A C 1
ATOM 739 O O . GLY A 1 91 ? 4.709 1.436 -7.015 1.00 96.62 91 GLY A O 1
ATOM 740 N N . THR A 1 92 ? 6.880 1.061 -6.676 1.00 95.88 92 THR A N 1
ATOM 741 C CA . THR A 1 92 ? 7.136 2.417 -6.157 1.00 95.88 92 THR A CA 1
ATOM 742 C C . THR A 1 92 ? 7.182 3.505 -7.231 1.00 95.88 92 THR A C 1
ATOM 744 O O . THR A 1 92 ? 7.076 4.677 -6.881 1.00 95.88 92 THR A O 1
ATOM 747 N N . ASP A 1 93 ? 7.318 3.174 -8.517 1.00 94.38 93 ASP A N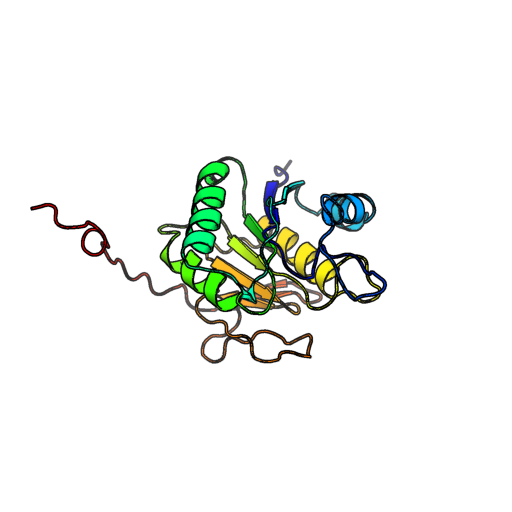 1
ATOM 748 C CA . ASP A 1 93 ? 7.531 4.173 -9.578 1.00 94.38 93 ASP A CA 1
ATOM 749 C C . ASP A 1 93 ? 6.323 5.078 -9.796 1.00 94.38 93 ASP A C 1
ATOM 751 O O . ASP A 1 93 ? 6.470 6.300 -9.850 1.00 94.38 93 ASP A O 1
ATOM 755 N N . THR A 1 94 ? 5.122 4.501 -9.819 1.00 96.44 94 THR A N 1
ATOM 756 C CA . THR A 1 94 ? 3.876 5.248 -10.056 1.00 96.44 94 THR A CA 1
ATOM 757 C C . THR A 1 94 ? 2.899 5.207 -8.881 1.00 96.44 94 THR A C 1
ATOM 759 O O . THR A 1 94 ? 1.782 5.708 -8.982 1.00 96.44 94 THR A O 1
ATOM 762 N N . MET A 1 95 ? 3.326 4.707 -7.715 1.00 98.12 95 MET A N 1
ATOM 763 C CA . MET A 1 95 ? 2.483 4.572 -6.516 1.00 98.12 95 MET A CA 1
ATOM 764 C C . MET A 1 95 ? 1.747 5.867 -6.130 1.00 98.12 95 MET A C 1
ATOM 766 O O . MET A 1 95 ? 0.572 5.832 -5.768 1.00 98.12 95 MET A O 1
ATOM 770 N N . ALA A 1 96 ? 2.422 7.019 -6.227 1.00 98.06 96 ALA A N 1
ATOM 771 C CA . ALA A 1 96 ? 1.829 8.323 -5.922 1.00 98.06 96 ALA A CA 1
ATOM 772 C C . ALA A 1 96 ? 0.725 8.720 -6.923 1.00 98.06 96 ALA A C 1
ATOM 774 O O . ALA A 1 96 ? -0.258 9.355 -6.532 1.00 98.06 96 ALA A O 1
ATOM 775 N N . PHE A 1 97 ? 0.850 8.319 -8.195 1.00 98.12 97 PHE A N 1
ATOM 776 C CA . PHE A 1 97 ? -0.182 8.537 -9.212 1.00 98.12 97 PHE A CA 1
ATOM 777 C C . PHE A 1 97 ? -1.409 7.677 -8.923 1.00 98.12 97 PHE A C 1
ATOM 779 O O . PHE A 1 97 ? -2.504 8.225 -8.822 1.00 98.12 97 PHE A O 1
ATOM 786 N N . THR A 1 98 ? -1.226 6.378 -8.667 1.00 98.56 98 THR A N 1
ATOM 787 C CA . THR A 1 98 ? -2.322 5.466 -8.303 1.00 98.56 98 THR A CA 1
ATOM 788 C C . THR A 1 98 ? -3.042 5.932 -7.035 1.00 98.56 98 THR A C 1
ATOM 790 O O . THR A 1 98 ? -4.266 6.051 -7.020 1.00 98.56 98 THR A O 1
ATOM 793 N N . ALA A 1 99 ? -2.300 6.294 -5.981 1.00 98.62 99 ALA A N 1
ATOM 794 C CA . ALA A 1 99 ? -2.887 6.817 -4.744 1.00 98.62 99 ALA A CA 1
ATOM 795 C C . ALA A 1 99 ? -3.666 8.127 -4.971 1.00 98.62 99 ALA A C 1
ATOM 797 O O . ALA A 1 99 ? -4.692 8.367 -4.330 1.00 98.62 99 ALA A O 1
ATOM 798 N N . SER A 1 100 ? -3.202 8.976 -5.893 1.00 98.31 100 SER A N 1
ATOM 799 C CA . SER A 1 100 ? -3.907 10.200 -6.277 1.00 98.31 100 SER A CA 1
ATOM 800 C C . SER A 1 100 ? -5.187 9.893 -7.054 1.00 98.31 100 SER A C 1
ATOM 802 O O . SER A 1 100 ? -6.243 10.403 -6.683 1.00 98.31 100 SER A O 1
ATOM 804 N N . ALA A 1 101 ? -5.118 9.038 -8.077 1.00 98.06 101 ALA A N 1
ATOM 805 C CA . ALA A 1 101 ? -6.251 8.647 -8.912 1.00 98.06 101 ALA A CA 1
ATOM 806 C C . ALA A 1 101 ? -7.377 8.018 -8.080 1.00 98.06 101 ALA A C 1
ATOM 808 O O . ALA A 1 101 ? -8.503 8.521 -8.083 1.00 98.06 101 ALA A O 1
ATOM 809 N N . LEU A 1 102 ? -7.051 7.010 -7.264 1.00 98.38 102 LEU A N 1
ATOM 810 C CA . LEU A 1 102 ? -8.017 6.341 -6.390 1.00 98.38 102 LEU A CA 1
ATOM 811 C C . LEU A 1 102 ? -8.698 7.315 -5.418 1.00 98.38 102 LEU A C 1
ATOM 813 O O . LEU A 1 102 ? -9.879 7.152 -5.122 1.00 98.38 102 LEU A O 1
ATOM 817 N N . SER A 1 103 ? -7.996 8.356 -4.950 1.00 97.75 103 SER A N 1
ATOM 818 C CA . SER A 1 103 ? -8.589 9.359 -4.050 1.00 97.75 103 SER A CA 1
ATOM 819 C C . SER A 1 103 ? -9.737 10.150 -4.686 1.00 97.75 103 SER A C 1
ATOM 821 O O . SER A 1 103 ? -10.603 10.644 -3.967 1.00 97.75 103 SER A O 1
ATOM 823 N N . PHE A 1 104 ? -9.743 10.274 -6.017 1.00 96.88 104 PHE A N 1
ATOM 824 C CA . PHE A 1 104 ? -10.819 10.917 -6.770 1.00 96.88 104 PHE A CA 1
ATOM 825 C C . PHE A 1 104 ? -11.887 9.917 -7.226 1.00 96.88 104 PHE A C 1
ATOM 827 O O . PHE A 1 104 ? -13.055 10.284 -7.303 1.00 96.88 104 PHE A O 1
ATOM 834 N N . MET A 1 105 ? -11.505 8.669 -7.514 1.00 97.06 105 MET A N 1
ATOM 835 C CA . MET A 1 105 ? -12.423 7.617 -7.975 1.00 97.06 105 MET A CA 1
ATOM 836 C C . MET A 1 105 ? -13.310 7.072 -6.846 1.00 97.06 105 MET A C 1
ATOM 838 O O . MET A 1 105 ? -14.475 6.750 -7.071 1.00 97.06 105 MET A O 1
ATOM 842 N N . LEU A 1 106 ? -12.776 6.980 -5.624 1.00 96.00 106 LEU A N 1
ATOM 843 C CA . LEU A 1 106 ? -13.467 6.425 -4.458 1.00 96.00 106 LEU A CA 1
ATOM 844 C C . LEU A 1 106 ? -14.211 7.518 -3.673 1.00 96.00 106 LEU A C 1
ATOM 846 O O . LEU A 1 106 ? -13.806 7.924 -2.581 1.00 96.00 106 LEU A O 1
ATOM 850 N N . GLU A 1 107 ? -15.312 8.015 -4.237 1.00 92.88 107 GLU A N 1
ATOM 851 C CA . GLU A 1 107 ? -16.162 9.010 -3.574 1.00 92.88 107 GLU A CA 1
ATOM 852 C C . GLU A 1 107 ? -16.828 8.444 -2.303 1.00 92.88 107 GLU A C 1
ATOM 854 O O . GLU A 1 107 ? -17.226 7.282 -2.254 1.00 92.88 107 GLU A O 1
ATOM 859 N N . ASN A 1 108 ? -17.000 9.286 -1.274 1.00 92.81 108 ASN A N 1
ATOM 860 C CA . ASN A 1 108 ? -17.668 8.939 -0.009 1.00 92.81 108 ASN A CA 1
ATOM 861 C C . ASN A 1 108 ? -17.040 7.742 0.728 1.00 92.81 108 ASN A C 1
ATOM 863 O O . ASN A 1 108 ? -17.721 7.021 1.461 1.00 92.81 108 ASN A O 1
ATOM 867 N N . LEU A 1 109 ? -15.728 7.560 0.562 1.00 94.19 109 LEU A N 1
ATOM 868 C CA . LEU A 1 109 ? -14.961 6.517 1.224 1.00 94.19 109 LEU A CA 1
ATOM 869 C C . LEU A 1 109 ? -15.143 6.576 2.754 1.00 94.19 109 LEU A C 1
ATOM 871 O O . LEU A 1 109 ? -14.862 7.587 3.396 1.00 94.19 109 LEU A O 1
ATOM 875 N N . SER A 1 110 ? -15.602 5.471 3.343 1.00 96.69 110 SER A N 1
ATOM 876 C CA . SER A 1 110 ? -15.870 5.314 4.780 1.00 96.69 110 SER A CA 1
ATOM 877 C C . SER A 1 110 ? -14.977 4.269 5.466 1.00 96.69 110 SER A C 1
ATOM 879 O O . SER A 1 110 ? -15.154 3.998 6.654 1.00 96.69 110 SER A O 1
ATOM 881 N N . LYS A 1 111 ? -14.001 3.720 4.730 1.00 98.12 111 LYS A N 1
ATOM 882 C CA . LYS A 1 111 ? -13.024 2.709 5.165 1.00 98.12 111 LYS A CA 1
ATOM 883 C C . LYS A 1 111 ? -11.616 3.110 4.710 1.00 98.12 111 LYS A C 1
ATOM 885 O O . LYS A 1 111 ? -11.498 3.748 3.664 1.00 98.12 111 LYS A O 1
ATOM 890 N N . PRO A 1 112 ? -10.548 2.769 5.448 1.00 98.50 112 PRO A N 1
ATOM 891 C CA . PRO A 1 112 ? -9.191 3.120 5.048 1.00 98.50 112 PRO A CA 1
ATOM 892 C C . PRO A 1 112 ? -8.753 2.355 3.797 1.00 98.50 112 PRO A C 1
ATOM 894 O O . PRO A 1 112 ? -8.967 1.146 3.697 1.00 98.50 112 PRO A O 1
ATOM 897 N N . VAL A 1 113 ? -8.090 3.061 2.880 1.00 98.88 113 VAL A N 1
ATOM 898 C CA . VAL A 1 113 ? -7.377 2.478 1.736 1.00 98.88 113 VAL A CA 1
ATOM 899 C C . VAL A 1 113 ? -5.925 2.940 1.822 1.00 98.88 113 VAL A C 1
ATOM 901 O O . VAL A 1 113 ? -5.642 4.136 1.735 1.00 98.88 113 VAL A O 1
ATOM 904 N N . ILE A 1 114 ? -5.001 2.006 2.034 1.00 98.94 114 ILE A N 1
ATOM 905 C CA . ILE A 1 114 ? -3.574 2.294 2.204 1.00 98.94 114 ILE A CA 1
ATOM 906 C C . ILE A 1 114 ? -2.799 1.682 1.041 1.00 98.94 114 ILE A C 1
ATOM 908 O O . ILE A 1 114 ? -2.713 0.465 0.919 1.00 98.94 114 ILE A O 1
ATOM 912 N N . VAL A 1 115 ? -2.198 2.516 0.201 1.00 98.88 115 VAL A N 1
ATOM 913 C CA . VAL A 1 115 ? -1.248 2.080 -0.824 1.00 98.88 115 VAL A CA 1
ATOM 914 C C . VAL A 1 115 ? 0.140 1.981 -0.192 1.00 98.88 115 VAL A C 1
ATOM 916 O O . VAL A 1 115 ? 0.585 2.897 0.503 1.00 98.88 115 VAL A O 1
ATOM 919 N N . THR A 1 116 ? 0.830 0.866 -0.397 1.00 98.75 116 THR A N 1
ATOM 920 C CA . THR A 1 116 ? 2.191 0.667 0.107 1.00 98.75 116 THR A CA 1
ATOM 921 C C . THR A 1 116 ? 2.974 -0.280 -0.800 1.00 98.75 116 THR A C 1
ATOM 923 O O . THR A 1 116 ? 2.448 -0.835 -1.761 1.00 98.75 116 THR A O 1
ATOM 926 N N . GLY A 1 117 ? 4.256 -0.458 -0.512 1.00 97.62 117 GL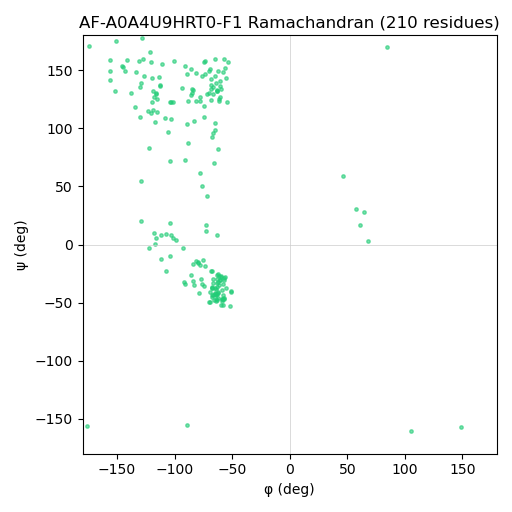Y A N 1
ATOM 927 C CA . GLY A 1 117 ? 5.154 -1.321 -1.267 1.00 97.62 117 GLY A CA 1
ATOM 928 C C . GLY A 1 117 ? 6.524 -1.358 -0.610 1.00 97.62 117 GLY A C 1
ATOM 929 O O . GLY A 1 117 ? 6.654 -1.093 0.588 1.00 97.62 117 GLY A O 1
ATOM 930 N N . SER A 1 118 ? 7.554 -1.664 -1.390 1.00 96.75 118 SER A N 1
ATOM 931 C CA . SER A 1 118 ? 8.929 -1.667 -0.899 1.00 96.75 118 SER A CA 1
ATOM 932 C C . SER A 1 118 ? 9.945 -1.466 -2.010 1.00 96.75 118 SER A C 1
ATOM 934 O O . SER A 1 118 ? 9.657 -1.710 -3.183 1.00 96.75 118 SER A O 1
ATOM 936 N N . GLN A 1 119 ? 11.140 -1.029 -1.620 1.00 92.88 119 GLN A N 1
ATOM 937 C CA . GLN A 1 119 ? 12.307 -0.975 -2.500 1.00 92.88 119 GLN A CA 1
ATOM 938 C C . GLN A 1 119 ? 13.018 -2.334 -2.557 1.00 92.88 119 GLN A C 1
ATOM 940 O O . GLN A 1 119 ? 13.588 -2.695 -3.583 1.00 92.88 119 GLN A O 1
ATOM 945 N N . ILE A 1 120 ? 12.973 -3.100 -1.463 1.00 94.12 120 ILE A N 1
ATOM 946 C CA . ILE A 1 120 ? 13.587 -4.426 -1.346 1.00 94.12 120 ILE A CA 1
ATOM 947 C C . ILE A 1 120 ? 12.474 -5.481 -1.222 1.00 94.12 120 ILE A C 1
ATOM 949 O O . ILE A 1 120 ? 11.529 -5.265 -0.456 1.00 94.12 120 ILE A O 1
ATOM 953 N N . PRO A 1 121 ? 12.544 -6.632 -1.918 1.00 96.19 121 PRO A N 1
ATOM 954 C CA . PRO A 1 121 ? 11.529 -7.675 -1.777 1.00 96.19 121 PRO A CA 1
ATOM 955 C C . PRO A 1 121 ? 11.386 -8.169 -0.341 1.00 96.19 121 PRO A C 1
ATOM 957 O O . PRO A 1 121 ? 12.354 -8.184 0.414 1.00 96.19 121 PRO A O 1
ATOM 960 N N . LEU A 1 122 ? 10.184 -8.586 0.050 1.00 95.81 122 LEU A N 1
ATOM 961 C CA . LEU A 1 122 ? 9.856 -8.954 1.431 1.00 95.81 122 LEU A CA 1
ATOM 962 C C . LEU A 1 122 ? 10.695 -10.128 1.964 1.00 95.81 122 LEU A C 1
ATOM 964 O O . LEU A 1 122 ? 10.988 -10.172 3.154 1.00 95.81 122 LEU A O 1
ATOM 968 N N . ALA A 1 123 ? 11.112 -11.048 1.091 1.00 93.12 123 ALA A N 1
ATOM 969 C CA . ALA A 1 123 ? 11.927 -12.208 1.459 1.00 93.12 123 ALA A CA 1
ATOM 970 C C . ALA A 1 123 ? 13.412 -11.881 1.727 1.00 93.12 123 ALA A C 1
ATOM 972 O O . ALA A 1 123 ? 14.142 -12.727 2.242 1.00 93.12 123 ALA A O 1
ATOM 973 N N . GLU A 1 124 ? 13.884 -10.691 1.347 1.00 93.56 124 GLU A N 1
ATOM 974 C CA . GLU A 1 124 ? 15.295 -10.316 1.459 1.00 93.56 124 GLU A CA 1
ATOM 975 C C . GLU A 1 124 ? 15.640 -9.750 2.844 1.00 93.56 124 GLU A C 1
ATOM 977 O O . GLU A 1 124 ? 14.834 -9.119 3.536 1.00 93.56 124 GLU A O 1
ATOM 982 N N . LEU A 1 125 ? 16.897 -9.941 3.248 1.00 91.12 125 LEU A N 1
ATOM 983 C CA . LEU A 1 125 ? 17.398 -9.436 4.522 1.00 91.12 125 LEU A CA 1
ATOM 984 C C . LEU A 1 125 ? 17.359 -7.897 4.545 1.00 91.12 125 LEU A C 1
ATOM 986 O O . LEU A 1 125 ? 17.878 -7.245 3.641 1.00 91.12 125 LEU A O 1
ATOM 990 N N . ARG A 1 126 ? 16.823 -7.324 5.634 1.00 91.25 126 ARG A N 1
ATOM 991 C CA . ARG A 1 126 ? 16.626 -5.869 5.826 1.00 91.25 126 ARG A CA 1
ATOM 992 C C . ARG A 1 126 ? 15.636 -5.239 4.836 1.00 91.25 126 ARG A C 1
ATOM 994 O O . ARG A 1 126 ? 15.741 -4.046 4.556 1.00 91.25 126 ARG A O 1
ATOM 1001 N N . SER A 1 127 ? 14.679 -6.022 4.342 1.00 94.00 127 SER A N 1
ATOM 1002 C CA . SER A 1 127 ? 13.577 -5.507 3.537 1.00 94.00 127 S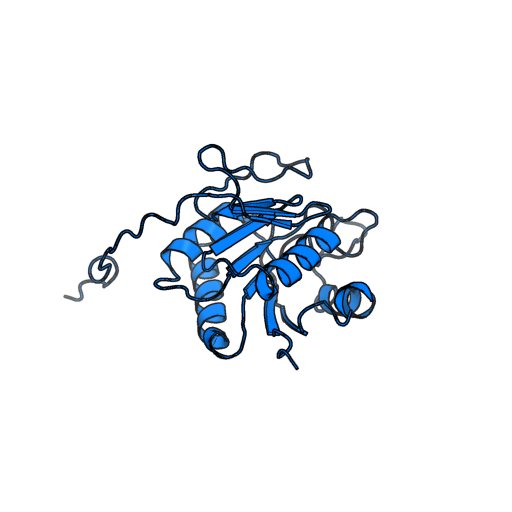ER A CA 1
ATOM 1003 C C . SER A 1 127 ? 12.743 -4.465 4.285 1.00 94.00 127 SER A C 1
ATOM 1005 O O . SER A 1 127 ? 12.319 -4.679 5.422 1.00 94.00 127 SER A O 1
ATOM 1007 N N . ASP A 1 128 ? 12.446 -3.355 3.615 1.00 95.44 128 ASP A N 1
ATOM 1008 C CA . ASP A 1 128 ? 11.444 -2.384 4.050 1.00 95.44 128 ASP A CA 1
ATOM 1009 C C . ASP A 1 128 ? 10.007 -2.902 3.854 1.00 95.44 128 ASP A C 1
ATOM 1011 O O . ASP A 1 128 ? 9.084 -2.426 4.516 1.00 95.44 128 ASP A O 1
ATOM 1015 N N . GLY A 1 129 ? 9.806 -3.928 3.018 1.00 96.19 129 GLY A N 1
ATOM 1016 C CA . GLY A 1 129 ? 8.489 -4.498 2.720 1.00 96.19 129 GLY A CA 1
ATOM 1017 C C . GLY A 1 129 ? 7.807 -5.154 3.909 1.00 96.19 129 GLY A C 1
ATOM 1018 O O . GLY A 1 129 ? 6.602 -4.981 4.088 1.00 96.19 129 GLY A O 1
ATOM 1019 N N . GLN A 1 130 ? 8.571 -5.829 4.770 1.00 95.69 130 GLN A N 1
ATOM 1020 C CA . GLN A 1 130 ? 8.039 -6.424 5.996 1.00 95.69 130 GLN A CA 1
ATOM 1021 C C . GLN A 1 130 ? 7.420 -5.347 6.901 1.00 95.69 130 GLN A C 1
ATOM 1023 O O . GLN A 1 130 ? 6.259 -5.451 7.294 1.00 95.69 130 GLN A O 1
ATOM 1028 N N . ILE A 1 131 ? 8.170 -4.276 7.186 1.00 95.38 131 ILE A N 1
ATOM 1029 C CA . ILE A 1 131 ? 7.732 -3.188 8.072 1.00 95.38 131 ILE A CA 1
ATOM 1030 C C . ILE A 1 131 ? 6.604 -2.370 7.431 1.00 95.38 131 ILE A C 1
ATOM 1032 O O . ILE A 1 131 ? 5.653 -1.998 8.123 1.00 95.38 131 ILE A O 1
ATOM 1036 N N . ASN A 1 132 ? 6.685 -2.092 6.128 1.00 98.12 132 ASN A N 1
ATOM 1037 C CA . ASN A 1 132 ? 5.672 -1.320 5.412 1.00 98.12 132 ASN A CA 1
ATOM 1038 C C . ASN A 1 132 ? 4.318 -2.044 5.380 1.00 98.12 132 ASN A C 1
ATOM 1040 O O . ASN A 1 132 ? 3.303 -1.446 5.746 1.00 98.12 132 ASN A O 1
ATOM 1044 N N . LEU A 1 133 ? 4.288 -3.332 5.018 1.00 98.50 133 LEU A N 1
ATOM 1045 C CA . LEU A 1 133 ? 3.046 -4.109 4.988 1.00 98.50 133 LEU A CA 1
ATOM 1046 C C . LEU A 1 133 ? 2.486 -4.336 6.397 1.00 98.50 133 LEU A C 1
ATOM 1048 O O . LEU A 1 133 ? 1.297 -4.109 6.622 1.00 98.50 133 LEU A O 1
ATOM 1052 N N . LEU A 1 134 ? 3.332 -4.717 7.360 1.00 98.00 134 LEU A N 1
ATOM 1053 C CA . LEU A 1 134 ? 2.901 -4.969 8.738 1.00 98.00 134 LEU A CA 1
ATOM 1054 C C . LEU A 1 134 ? 2.257 -3.726 9.362 1.00 98.00 134 LEU A C 1
ATOM 1056 O O . LEU A 1 134 ? 1.155 -3.804 9.908 1.00 98.00 134 LE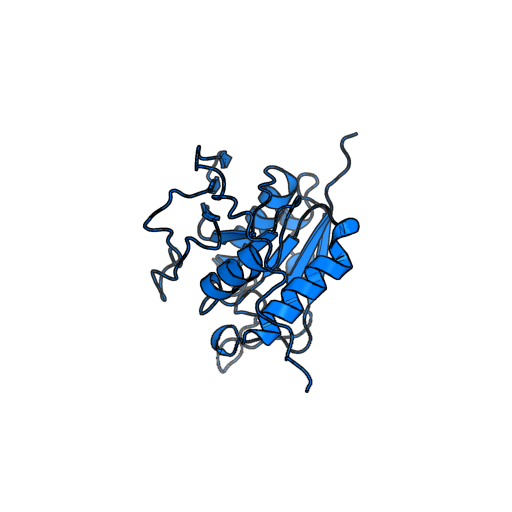U A O 1
ATOM 1060 N N . ASN A 1 135 ? 2.893 -2.559 9.222 1.00 98.25 135 ASN A N 1
ATOM 1061 C CA . ASN A 1 135 ? 2.319 -1.313 9.722 1.00 98.25 135 ASN A CA 1
ATOM 1062 C C . ASN A 1 135 ? 1.067 -0.897 8.949 1.00 98.25 135 ASN A C 1
ATOM 1064 O O . ASN A 1 135 ? 0.136 -0.392 9.567 1.00 98.25 135 ASN A O 1
ATOM 1068 N N . SER A 1 136 ? 1.007 -1.119 7.634 1.00 98.69 136 SER A N 1
ATOM 1069 C CA . SER A 1 136 ? -0.184 -0.787 6.841 1.00 98.69 136 SER A CA 1
ATOM 1070 C C . SER A 1 136 ? -1.403 -1.585 7.301 1.00 98.69 136 SER A C 1
ATOM 1072 O O . SER A 1 136 ? -2.454 -1.001 7.558 1.00 98.69 136 SER A O 1
ATOM 1074 N N . LEU A 1 137 ? -1.252 -2.896 7.512 1.00 98.69 137 LEU A N 1
ATOM 1075 C CA . LEU A 1 137 ? -2.304 -3.745 8.080 1.00 98.69 137 LEU A CA 1
ATOM 1076 C C . LEU A 1 137 ? -2.723 -3.255 9.473 1.00 98.69 137 LEU A C 1
ATOM 1078 O O . LEU A 1 137 ? -3.910 -3.064 9.746 1.00 98.69 137 LEU A O 1
ATOM 1082 N N . TYR A 1 138 ? -1.748 -3.003 10.349 1.00 98.25 138 TYR A N 1
ATOM 1083 C CA . TYR A 1 138 ? -2.015 -2.578 11.720 1.00 98.25 138 TYR A CA 1
ATOM 1084 C C . TYR A 1 138 ? -2.712 -1.210 11.795 1.00 98.25 138 TYR A C 1
ATOM 1086 O O . TYR A 1 138 ? -3.655 -1.035 12.569 1.00 98.25 138 TYR A O 1
ATOM 1094 N N . VAL A 1 139 ? -2.279 -0.245 10.979 1.00 98.25 139 VAL A N 1
ATOM 1095 C CA . VAL A 1 139 ? -2.864 1.100 10.891 1.00 98.25 139 VAL A CA 1
ATOM 1096 C C . VAL A 1 139 ? -4.270 1.043 10.302 1.00 98.25 139 VAL A C 1
ATOM 1098 O O . VAL A 1 139 ? -5.166 1.666 10.868 1.00 98.25 139 VAL A O 1
ATOM 1101 N N . ALA A 1 140 ? -4.498 0.266 9.239 1.00 98.31 140 ALA A N 1
ATOM 1102 C CA . ALA A 1 140 ? -5.829 0.107 8.651 1.00 98.31 140 ALA A CA 1
ATOM 1103 C C . ALA A 1 140 ? -6.847 -0.442 9.668 1.00 98.31 140 ALA A C 1
ATOM 1105 O O . ALA A 1 140 ? -7.983 0.023 9.717 1.00 98.31 140 ALA A O 1
ATOM 1106 N N . ALA A 1 141 ? -6.433 -1.380 10.523 1.00 97.94 141 ALA A N 1
ATOM 1107 C CA . ALA A 1 141 ? -7.305 -1.977 11.530 1.00 97.94 141 ALA A CA 1
ATOM 1108 C C . ALA A 1 141 ? -7.525 -1.099 12.777 1.00 97.94 141 ALA A C 1
ATOM 1110 O O . ALA A 1 141 ? -8.643 -1.025 13.286 1.00 97.94 141 ALA A O 1
ATOM 1111 N N . ASN A 1 142 ? -6.470 -0.455 13.288 1.00 96.81 142 ASN A N 1
ATOM 1112 C CA . ASN A 1 142 ? -6.484 0.171 14.619 1.00 96.81 142 ASN A CA 1
ATOM 1113 C C . ASN A 1 142 ? -6.525 1.705 14.592 1.00 96.81 142 ASN A C 1
ATOM 1115 O O . ASN A 1 142 ? -6.957 2.330 15.560 1.00 96.81 142 ASN A O 1
ATOM 1119 N N . PHE A 1 143 ? -6.094 2.324 13.493 1.00 96.94 143 PHE A N 1
ATOM 1120 C CA . PHE A 1 143 ? -6.067 3.775 13.309 1.00 96.94 143 PHE A CA 1
ATOM 1121 C C . PHE A 1 143 ? -6.735 4.159 11.979 1.00 96.94 143 PHE A C 1
ATOM 1123 O O . PHE A 1 143 ? -6.107 4.839 11.163 1.00 96.94 143 PHE A O 1
ATOM 1130 N N . PRO A 1 144 ? -7.993 3.738 11.731 1.00 95.94 144 PRO A N 1
ATOM 1131 C CA . PRO A 1 144 ? -8.628 3.929 10.436 1.00 95.94 144 PRO A CA 1
ATOM 1132 C C . PRO A 1 144 ? -8.750 5.419 10.098 1.00 95.94 144 PRO A C 1
ATOM 1134 O O . PRO A 1 144 ? -9.300 6.228 10.857 1.00 95.94 144 PRO A O 1
ATOM 1137 N N . ILE A 1 145 ? -8.220 5.777 8.930 1.00 96.38 145 ILE A N 1
ATOM 1138 C CA . ILE A 1 145 ? -8.386 7.085 8.303 1.00 96.38 145 ILE A CA 1
ATOM 1139 C C . ILE A 1 145 ? -9.081 6.839 6.972 1.00 96.38 145 ILE A C 1
ATOM 1141 O O . ILE A 1 145 ? -8.524 6.180 6.101 1.00 96.38 145 ILE A O 1
ATOM 1145 N N . ASN A 1 146 ? -10.298 7.361 6.837 1.00 97.06 146 ASN A N 1
ATOM 1146 C CA . ASN A 1 146 ? -11.184 7.125 5.696 1.00 97.06 146 ASN A CA 1
ATOM 1147 C C . ASN A 1 146 ? -10.770 7.977 4.489 1.00 97.06 146 ASN A C 1
ATOM 1149 O O . ASN A 1 146 ? -11.490 8.864 4.040 1.00 97.06 146 ASN A O 1
ATOM 1153 N N . GLU A 1 147 ? -9.553 7.743 4.022 1.00 97.81 147 GLU A N 1
ATOM 1154 C CA . GLU A 1 147 ? -8.934 8.386 2.876 1.00 97.81 147 GLU A CA 1
ATOM 1155 C C . GLU A 1 147 ? -8.119 7.341 2.114 1.00 97.81 147 GLU A C 1
ATOM 1157 O O . GLU A 1 147 ? -7.680 6.339 2.686 1.00 97.81 147 GLU A O 1
ATOM 1162 N N . VAL A 1 148 ? -7.853 7.617 0.838 1.00 98.56 148 VAL A N 1
ATOM 1163 C CA . VAL A 1 148 ? -6.743 6.958 0.153 1.00 98.56 148 VAL A CA 1
ATOM 1164 C C . VAL A 1 148 ? -5.449 7.582 0.661 1.00 98.56 148 VAL A C 1
ATOM 1166 O O . VAL A 1 148 ? -5.211 8.788 0.535 1.00 98.56 148 VAL A O 1
ATOM 1169 N N . SER A 1 149 ? -4.616 6.752 1.266 1.00 98.69 149 SER A N 1
ATOM 1170 C CA . SER A 1 149 ? -3.367 7.141 1.907 1.00 98.69 149 SER A CA 1
ATOM 1171 C C . SER A 1 149 ? -2.211 6.298 1.384 1.00 98.69 149 SER A C 1
ATOM 1173 O O . SER A 1 149 ? -2.423 5.238 0.805 1.00 98.69 149 SER A O 1
ATOM 1175 N N . LEU A 1 150 ? -0.987 6.794 1.548 1.00 98.81 150 LEU A N 1
ATOM 1176 C CA . LEU A 1 150 ? 0.234 6.097 1.154 1.00 98.81 150 LEU A CA 1
ATOM 1177 C C . LEU A 1 150 ? 1.091 5.892 2.397 1.00 98.81 150 LEU A C 1
ATOM 1179 O O . LEU A 1 150 ? 1.433 6.869 3.068 1.00 98.81 150 LEU A O 1
ATOM 1183 N N . PHE A 1 151 ? 1.428 4.644 2.715 1.00 98.62 151 PHE A N 1
ATOM 1184 C CA . PHE A 1 151 ? 2.314 4.325 3.833 1.00 98.62 151 PHE A CA 1
ATOM 1185 C C . PHE A 1 151 ? 3.711 3.982 3.328 1.00 98.62 151 PHE A C 1
ATOM 1187 O O . PHE A 1 151 ? 3.875 3.046 2.543 1.00 98.62 151 PHE A O 1
ATOM 1194 N N . PHE A 1 152 ? 4.717 4.715 3.798 1.00 97.62 152 PHE A N 1
ATOM 1195 C CA . PHE A 1 152 ? 6.118 4.428 3.504 1.00 97.62 152 PHE A CA 1
ATOM 1196 C C . PHE A 1 152 ? 7.024 5.003 4.591 1.00 97.62 152 PHE A C 1
ATOM 1198 O O . PHE A 1 152 ? 6.769 6.100 5.092 1.00 97.62 152 PHE A O 1
ATOM 1205 N N . ASN A 1 153 ? 8.078 4.268 4.948 1.00 95.19 153 ASN A N 1
ATOM 1206 C CA . ASN A 1 153 ? 9.090 4.674 5.930 1.00 95.19 153 ASN A CA 1
ATOM 1207 C C . ASN A 1 153 ? 8.495 5.261 7.226 1.00 95.19 153 ASN A C 1
ATOM 1209 O O . ASN A 1 153 ? 8.713 6.422 7.580 1.00 95.19 153 ASN A O 1
ATOM 1213 N N . ASN A 1 154 ? 7.674 4.457 7.910 1.00 96.88 154 ASN A N 1
ATOM 1214 C CA . ASN A 1 154 ? 7.045 4.806 9.190 1.00 96.88 154 ASN A CA 1
ATOM 1215 C C . ASN A 1 154 ? 6.120 6.038 9.150 1.00 96.88 154 ASN A C 1
ATOM 1217 O O . ASN A 1 154 ? 5.781 6.587 10.200 1.00 96.88 154 ASN A O 1
ATOM 1221 N N . ARG A 1 155 ? 5.684 6.486 7.971 1.00 97.94 155 ARG A N 1
ATOM 1222 C CA . ARG A 1 155 ? 4.774 7.624 7.814 1.00 97.94 155 ARG A CA 1
ATOM 1223 C C . ARG A 1 155 ? 3.605 7.248 6.923 1.00 97.94 155 ARG A C 1
ATOM 1225 O O . ARG A 1 155 ? 3.771 6.594 5.898 1.00 97.94 155 ARG A O 1
ATOM 1232 N N . LEU A 1 156 ? 2.423 7.708 7.314 1.00 98.44 156 LEU A N 1
ATOM 1233 C CA . LEU A 1 156 ? 1.219 7.646 6.500 1.00 98.44 156 LEU A CA 1
ATOM 1234 C C . LEU A 1 156 ? 0.950 9.035 5.929 1.00 98.44 156 LEU A C 1
ATOM 1236 O O . LEU A 1 156 ? 0.784 9.993 6.683 1.00 98.44 156 LEU A O 1
ATOM 1240 N N . TYR A 1 157 ? 0.868 9.150 4.615 1.00 98.38 1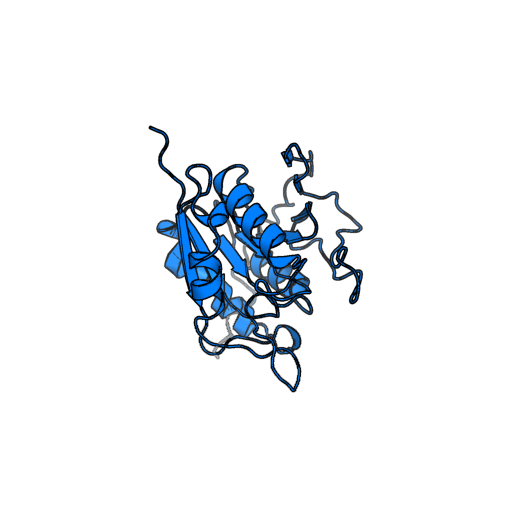57 TYR A N 1
ATOM 1241 C CA . TYR A 1 157 ? 0.602 10.395 3.905 1.00 98.38 157 TYR A CA 1
ATOM 1242 C C . TYR A 1 157 ? -0.784 10.368 3.262 1.00 98.38 157 TYR A C 1
ATOM 1244 O O . TYR A 1 157 ? -1.304 9.304 2.930 1.00 98.38 157 TYR A O 1
ATOM 1252 N N . ARG A 1 158 ? -1.377 11.541 3.026 1.00 98.38 158 ARG A N 1
ATOM 1253 C CA . ARG A 1 158 ? -2.564 11.652 2.167 1.00 98.38 158 ARG A CA 1
ATOM 1254 C C . ARG A 1 158 ? -2.158 11.339 0.728 1.00 98.38 158 ARG A C 1
ATOM 1256 O O . ARG A 1 158 ? -1.275 12.017 0.209 1.00 98.38 158 ARG A O 1
ATOM 1263 N N . GLY A 1 159 ? -2.808 10.368 0.083 1.00 97.88 159 GLY A N 1
ATOM 1264 C CA . GLY A 1 159 ? -2.392 9.832 -1.221 1.00 97.88 159 GLY A CA 1
ATOM 1265 C C . GLY A 1 159 ? -2.176 10.921 -2.274 1.00 97.88 159 GLY A C 1
ATOM 1266 O O . GLY A 1 159 ? -1.071 11.071 -2.790 1.00 97.88 159 GLY A O 1
ATOM 1267 N N . ASN A 1 160 ? -3.174 11.787 -2.474 1.00 97.50 160 ASN A N 1
ATOM 1268 C CA . ASN A 1 160 ? -3.126 12.901 -3.437 1.00 97.50 160 ASN A CA 1
ATOM 1269 C C . ASN A 1 160 ? -2.233 14.096 -3.059 1.00 97.50 160 ASN A C 1
ATOM 1271 O O . ASN A 1 160 ? -2.316 15.163 -3.670 1.00 97.50 160 ASN A O 1
ATOM 1275 N N . ARG A 1 161 ? -1.397 13.953 -2.031 1.00 97.88 161 ARG A N 1
ATOM 1276 C CA . ARG A 1 161 ? -0.377 14.939 -1.650 1.00 97.88 161 ARG A CA 1
ATOM 1277 C C . ARG A 1 161 ? 1.037 14.393 -1.758 1.00 97.88 161 ARG A C 1
ATOM 1279 O O . ARG A 1 161 ? 1.978 15.124 -1.458 1.00 97.88 161 ARG A O 1
ATOM 1286 N N . THR A 1 162 ? 1.182 13.139 -2.176 1.00 97.94 162 THR A N 1
ATOM 1287 C CA . THR A 1 162 ? 2.476 12.467 -2.260 1.00 97.94 162 THR A CA 1
ATOM 1288 C C . THR A 1 162 ? 3.140 12.635 -3.616 1.00 97.94 162 THR A C 1
ATOM 1290 O O . THR A 1 162 ? 2.485 12.826 -4.636 1.00 97.94 162 THR A O 1
ATOM 1293 N N . THR A 1 163 ? 4.465 12.550 -3.615 1.00 96.75 163 THR A N 1
ATOM 1294 C CA . THR A 1 163 ? 5.300 12.380 -4.805 1.00 96.75 163 THR A CA 1
ATOM 1295 C C . THR A 1 163 ? 6.511 11.518 -4.451 1.00 96.75 163 THR A C 1
ATOM 1297 O O . THR A 1 163 ? 6.921 11.489 -3.283 1.00 96.75 163 THR A O 1
ATOM 1300 N N . LYS A 1 164 ? 7.085 10.811 -5.432 1.00 93.56 164 LYS A N 1
ATOM 1301 C CA . LYS A 1 164 ? 8.337 10.063 -5.248 1.00 93.56 164 LYS A CA 1
ATOM 1302 C C . LYS A 1 164 ? 9.489 11.072 -5.198 1.00 93.56 164 LYS A C 1
ATOM 1304 O O . LYS A 1 164 ? 9.782 11.735 -6.187 1.00 93.56 164 LYS A O 1
ATOM 1309 N N . ALA A 1 165 ? 10.088 11.242 -4.024 1.00 86.69 165 ALA A N 1
ATOM 1310 C CA . ALA A 1 165 ? 11.151 12.215 -3.778 1.00 86.69 165 ALA A CA 1
ATOM 1311 C C . ALA A 1 165 ? 12.548 11.628 -4.021 1.00 86.69 165 ALA A C 1
ATOM 1313 O O . ALA A 1 165 ? 13.440 12.338 -4.481 1.00 86.69 165 ALA A O 1
ATOM 1314 N N . HIS A 1 166 ? 12.732 10.336 -3.734 1.00 82.19 166 HIS A N 1
ATOM 1315 C CA . HIS A 1 166 ? 14.019 9.655 -3.845 1.00 82.19 166 HIS A CA 1
ATOM 1316 C C . HIS A 1 166 ? 13.846 8.264 -4.463 1.00 82.19 166 HIS A C 1
ATOM 1318 O O . HIS A 1 166 ? 12.997 7.488 -4.032 1.00 82.19 166 HIS A O 1
ATOM 1324 N N . ALA A 1 167 ? 14.656 7.944 -5.474 1.00 77.62 167 ALA A N 1
ATOM 1325 C CA . ALA A 1 167 ? 14.616 6.639 -6.134 1.00 77.62 167 ALA A CA 1
ATOM 1326 C C . ALA A 1 167 ? 15.419 5.568 -5.374 1.00 77.62 167 ALA A C 1
ATOM 1328 O O . ALA A 1 167 ? 14.977 4.427 -5.311 1.00 77.62 167 ALA A O 1
ATOM 1329 N N . ASP A 1 168 ? 16.533 5.955 -4.739 1.00 73.31 168 ASP A N 1
ATOM 1330 C CA . ASP A 1 168 ? 17.509 5.012 -4.160 1.00 73.31 168 ASP A CA 1
ATOM 1331 C C . ASP A 1 168 ? 17.441 4.892 -2.625 1.00 73.31 168 ASP A C 1
ATOM 1333 O O . ASP A 1 168 ? 18.092 4.036 -2.027 1.00 73.31 168 ASP A O 1
ATOM 1337 N N . GLY A 1 169 ? 16.687 5.772 -1.960 1.00 72.75 169 GLY A N 1
ATOM 1338 C CA . GLY A 1 169 ? 16.562 5.813 -0.501 1.00 72.75 169 GLY A CA 1
ATOM 1339 C C . GLY A 1 169 ? 15.277 5.161 0.014 1.00 72.75 169 GLY A C 1
ATOM 1340 O O . GLY A 1 169 ? 14.276 5.091 -0.699 1.00 72.75 169 GLY A O 1
ATOM 1341 N N . PHE A 1 170 ? 15.276 4.749 1.288 1.00 74.75 170 PHE A N 1
ATOM 1342 C CA . PHE A 1 170 ? 14.055 4.304 1.978 1.00 74.75 170 PHE A CA 1
ATOM 1343 C C . PHE A 1 170 ? 13.057 5.451 2.217 1.00 74.75 170 PHE A C 1
ATOM 1345 O O . PHE A 1 170 ? 11.858 5.210 2.299 1.00 74.75 170 PHE A O 1
ATOM 1352 N N . ASP A 1 171 ? 13.513 6.708 2.234 1.00 77.75 171 ASP A N 1
ATOM 1353 C CA . ASP A 1 171 ? 12.665 7.910 2.189 1.00 77.75 171 ASP A CA 1
ATOM 1354 C C . ASP A 1 171 ? 12.117 8.172 0.771 1.00 77.75 171 ASP A C 1
ATOM 1356 O O . ASP A 1 171 ? 12.249 9.260 0.215 1.00 77.75 171 ASP A O 1
ATOM 1360 N N . ALA A 1 172 ? 11.520 7.155 0.145 1.00 81.19 172 ALA A N 1
ATOM 1361 C CA . ALA A 1 172 ? 11.155 7.214 -1.268 1.00 81.19 172 ALA A CA 1
ATOM 1362 C C . ALA A 1 172 ? 10.053 8.246 -1.571 1.00 81.19 172 ALA A C 1
ATOM 1364 O O . ALA A 1 172 ? 10.039 8.832 -2.653 1.00 81.19 172 ALA A O 1
ATOM 1365 N N . PHE A 1 173 ? 9.151 8.510 -0.619 1.00 95.12 173 PHE A N 1
ATOM 1366 C CA . PHE A 1 173 ? 7.994 9.391 -0.801 1.00 95.12 173 PHE A CA 1
ATOM 1367 C C . PHE A 1 173 ? 7.999 10.581 0.153 1.00 95.12 173 PHE A C 1
ATOM 1369 O O . PHE A 1 173 ? 8.315 10.456 1.337 1.00 95.12 173 PHE A O 1
ATOM 1376 N N . ALA A 1 174 ? 7.549 11.726 -0.359 1.00 94.44 174 ALA A N 1
ATOM 1377 C CA . ALA A 1 174 ? 7.331 12.938 0.417 1.00 94.44 174 ALA A CA 1
ATOM 1378 C C . ALA A 1 174 ? 5.948 13.534 0.141 1.00 94.44 174 ALA A C 1
ATOM 1380 O O . ALA A 1 174 ? 5.360 13.322 -0.919 1.00 94.44 174 ALA A O 1
ATOM 1381 N N . SER A 1 175 ? 5.463 14.341 1.085 1.00 96.19 175 SER A N 1
ATOM 1382 C CA . SER A 1 175 ? 4.285 15.199 0.932 1.00 96.19 175 SER A CA 1
ATOM 1383 C C . SER A 1 175 ? 4.696 16.652 1.207 1.00 96.19 175 SER A C 1
ATOM 1385 O O . SER A 1 175 ? 4.568 17.125 2.336 1.00 96.19 175 SER A O 1
ATOM 1387 N N . PRO A 1 176 ? 5.256 17.373 0.215 1.00 94.12 176 PRO A N 1
ATOM 1388 C CA . PRO A 1 176 ? 5.940 18.649 0.460 1.00 94.12 176 PRO A CA 1
ATOM 1389 C C . PRO A 1 176 ? 5.034 19.754 1.015 1.00 94.12 176 PRO A C 1
ATOM 1391 O O . PRO A 1 176 ? 5.488 20.625 1.748 1.00 94.12 176 PRO A O 1
ATOM 1394 N N . ASN A 1 177 ? 3.745 19.712 0.665 1.00 95.69 177 ASN A N 1
ATOM 1395 C CA . ASN A 1 177 ? 2.779 20.777 0.953 1.00 95.69 177 ASN A CA 1
ATOM 1396 C C . ASN A 1 177 ? 1.713 20.373 1.984 1.00 95.69 177 ASN A C 1
ATOM 1398 O O . ASN A 1 177 ? 0.728 21.090 2.163 1.00 95.69 177 ASN A O 1
ATOM 1402 N N . LEU A 1 178 ? 1.853 19.208 2.619 1.00 95.75 178 LEU A N 1
ATOM 1403 C CA . LEU A 1 178 ? 0.950 18.761 3.676 1.00 95.75 178 LEU A CA 1
ATOM 1404 C C . LEU A 1 178 ? 1.694 17.830 4.631 1.00 95.75 178 LEU A C 1
ATOM 1406 O O . LEU A 1 178 ? 2.335 16.880 4.187 1.00 95.75 178 LEU A O 1
ATOM 1410 N N . SER A 1 179 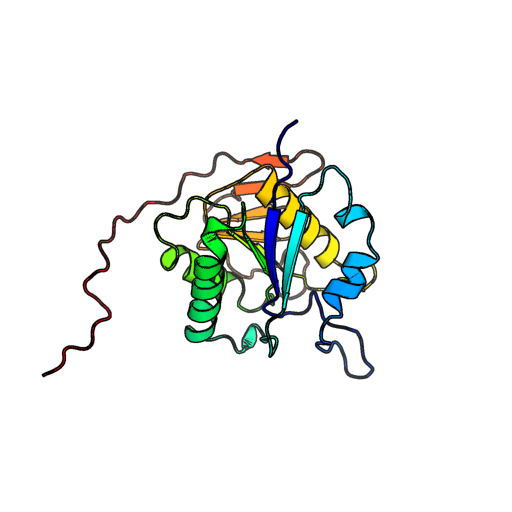? 1.562 18.060 5.935 1.00 96.31 179 SER A N 1
ATOM 1411 C CA . SER A 1 179 ? 2.093 17.145 6.946 1.00 96.31 179 SER A CA 1
ATOM 1412 C C . SER A 1 179 ? 1.547 15.718 6.763 1.00 96.31 179 SER A C 1
ATOM 1414 O O . SER A 1 179 ? 0.417 15.557 6.287 1.00 96.31 179 SER A O 1
ATOM 1416 N N . PRO A 1 180 ? 2.298 14.674 7.170 1.00 97.31 180 PRO A N 1
ATOM 1417 C CA . PRO A 1 180 ? 1.778 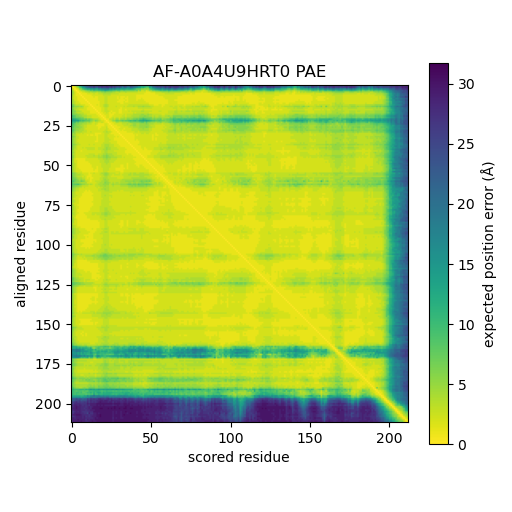13.309 7.199 1.00 97.31 180 PRO A CA 1
ATOM 1418 C C . PRO A 1 180 ? 0.468 13.231 7.995 1.00 97.31 180 PRO A C 1
ATOM 1420 O O . PRO A 1 180 ? 0.182 14.070 8.844 1.00 97.31 180 PRO A O 1
ATOM 1423 N N . LEU A 1 181 ? -0.349 12.222 7.739 1.00 97.56 181 LEU A N 1
ATOM 1424 C CA . LEU A 1 181 ? -1.546 11.930 8.526 1.00 97.56 181 LEU A CA 1
ATOM 1425 C C . LEU A 1 181 ? -1.184 11.265 9.860 1.00 97.56 181 LEU A C 1
ATOM 1427 O O . LEU A 1 181 ? -1.855 11.482 10.870 1.00 97.56 181 LEU A O 1
ATOM 1431 N N . LEU A 1 182 ? -0.130 10.447 9.861 1.00 97.75 182 LEU A N 1
ATOM 1432 C CA . LEU A 1 182 ? 0.296 9.649 11.005 1.00 97.75 182 LEU A CA 1
ATOM 1433 C C . LEU A 1 182 ? 1.788 9.311 10.912 1.00 97.75 182 LEU A C 1
ATOM 1435 O O . LEU A 1 182 ? 2.332 9.140 9.821 1.00 97.75 182 LEU A O 1
ATOM 1439 N N . GLU A 1 183 ? 2.430 9.180 12.069 1.00 97.44 183 GLU A N 1
ATOM 1440 C CA . GLU A 1 183 ? 3.779 8.632 12.229 1.00 97.44 183 GLU A CA 1
ATOM 1441 C C . GLU A 1 183 ? 3.725 7.340 13.054 1.00 97.44 183 GLU A C 1
ATOM 1443 O O . GLU A 1 183 ? 3.128 7.305 14.131 1.00 97.44 183 GLU A O 1
ATOM 1448 N N . ALA A 1 184 ? 4.352 6.281 12.550 1.00 95.38 184 ALA A N 1
ATOM 1449 C CA . ALA A 1 184 ? 4.424 4.954 13.151 1.00 95.38 184 ALA A CA 1
ATOM 1450 C C . ALA A 1 184 ? 5.812 4.716 13.770 1.00 95.38 184 ALA A C 1
ATOM 1452 O O . ALA A 1 184 ? 6.633 3.976 13.226 1.00 95.38 184 ALA A O 1
ATOM 1453 N N . GLY A 1 185 ? 6.085 5.394 14.890 1.00 91.94 185 GLY A N 1
ATOM 1454 C CA . GLY A 1 185 ? 7.262 5.146 15.733 1.00 91.94 185 GLY A CA 1
ATOM 1455 C C . GLY A 1 185 ? 6.987 4.093 16.814 1.00 91.94 185 GLY A C 1
ATOM 1456 O O . GLY A 1 185 ? 6.055 3.303 16.689 1.00 91.94 185 GLY A O 1
ATOM 1457 N N . ILE A 1 186 ? 7.745 4.126 17.924 1.00 89.62 186 ILE A N 1
ATOM 1458 C CA . ILE A 1 186 ? 7.461 3.302 19.127 1.00 89.62 186 ILE A CA 1
ATOM 1459 C C . ILE A 1 186 ? 6.001 3.477 19.567 1.00 89.62 186 ILE A C 1
ATOM 1461 O O . ILE A 1 186 ? 5.324 2.523 19.947 1.00 89.62 186 ILE A O 1
ATOM 1465 N N . HIS A 1 187 ? 5.516 4.714 19.482 1.00 93.75 187 HIS A N 1
ATOM 1466 C CA . HIS A 1 187 ? 4.108 5.041 19.599 1.00 93.75 187 HIS A CA 1
ATOM 1467 C C . HIS A 1 187 ? 3.600 5.550 18.258 1.00 93.75 187 HIS A C 1
ATOM 1469 O O . HIS A 1 187 ? 4.246 6.372 17.603 1.00 93.75 187 HIS A O 1
ATOM 1475 N N . ILE A 1 188 ? 2.415 5.083 17.880 1.00 95.81 188 ILE A N 1
ATOM 1476 C CA . ILE A 1 188 ? 1.709 5.589 16.712 1.00 95.81 188 ILE A CA 1
ATOM 1477 C C . ILE A 1 188 ? 1.056 6.920 17.076 1.00 95.81 188 ILE A C 1
ATOM 1479 O O . ILE A 1 188 ? 0.269 7.007 18.021 1.00 95.81 188 ILE A O 1
ATOM 1483 N N . ARG A 1 189 ? 1.380 7.964 16.312 1.00 96.38 189 ARG A N 1
ATOM 1484 C CA . ARG A 1 189 ? 0.890 9.326 16.527 1.00 96.38 189 ARG A CA 1
ATOM 1485 C C . ARG A 1 189 ? 0.126 9.801 15.302 1.00 96.38 189 ARG A C 1
ATOM 1487 O O . ARG A 1 189 ? 0.718 10.035 14.252 1.00 96.38 189 ARG A O 1
ATOM 1494 N N . ARG A 1 190 ? -1.185 10.006 15.447 1.00 94.25 190 ARG A N 1
ATOM 1495 C CA . ARG A 1 190 ? -1.980 10.725 14.446 1.00 94.25 190 ARG A CA 1
ATOM 1496 C C . ARG A 1 190 ? -1.618 12.206 14.499 1.00 94.25 190 ARG A C 1
ATOM 1498 O O . ARG A 1 190 ? -1.601 12.807 15.573 1.00 94.25 190 ARG A O 1
ATOM 1505 N N . LEU A 1 191 ? -1.317 12.784 13.347 1.00 91.19 191 LEU A N 1
ATOM 1506 C CA . LEU A 1 191 ? -1.035 14.207 13.223 1.00 91.19 191 LEU A CA 1
ATOM 1507 C C . LEU A 1 191 ? -2.351 14.950 12.965 1.00 91.19 191 LEU A C 1
ATOM 1509 O O . LEU A 1 191 ? -3.266 14.415 12.338 1.00 91.19 191 LEU A O 1
ATOM 1513 N N . GLY A 1 192 ? -2.465 16.182 13.468 1.00 86.56 192 GLY A N 1
ATOM 1514 C CA . GLY A 1 192 ? -3.646 17.047 13.316 1.00 86.56 192 GLY A CA 1
ATOM 1515 C C . GLY A 1 192 ? -3.815 17.609 11.901 1.00 86.56 192 GLY A C 1
ATOM 1516 O O . GLY A 1 192 ? -4.084 18.796 11.734 1.00 86.56 192 GLY A O 1
ATOM 1517 N N . THR A 1 193 ? -3.590 16.782 10.885 1.00 87.25 193 THR A N 1
ATOM 1518 C CA . THR A 1 193 ? -3.625 17.172 9.480 1.00 87.25 193 THR A CA 1
ATOM 1519 C C . THR A 1 193 ? -5.067 17.473 9.070 1.00 87.25 193 THR A C 1
ATOM 1521 O O . THR A 1 193 ? -5.953 16.659 9.351 1.00 87.25 193 THR A O 1
ATOM 1524 N N . PRO A 1 194 ? -5.337 18.624 8.423 1.00 86.69 194 PRO A N 1
ATOM 1525 C CA . PRO A 1 194 ? -6.694 19.008 8.051 1.00 86.69 194 PRO A CA 1
ATOM 1526 C C . PRO A 1 194 ? -7.384 17.929 7.206 1.00 86.69 194 PRO A C 1
ATOM 1528 O O . PRO A 1 194 ? -6.717 17.318 6.359 1.00 86.69 194 PRO A O 1
ATOM 1531 N N . PRO A 1 195 ? -8.702 17.702 7.380 1.00 83.19 195 PRO A N 1
ATOM 1532 C CA . PRO A 1 195 ? -9.455 16.771 6.542 1.00 83.19 195 PRO A CA 1
ATOM 1533 C C . PRO A 1 195 ? -9.345 17.161 5.057 1.00 83.19 195 PRO A C 1
ATOM 1535 O O . PRO A 1 195 ? -8.989 18.304 4.741 1.00 83.19 195 PRO A O 1
ATOM 1538 N N . PRO A 1 196 ? -9.603 16.230 4.125 1.00 79.25 196 PRO A N 1
ATOM 1539 C CA . PRO A 1 196 ? -9.556 16.548 2.710 1.00 79.25 196 PRO A CA 1
ATOM 1540 C C . PRO A 1 196 ? -10.585 17.640 2.416 1.00 79.25 196 PRO A C 1
ATOM 1542 O O . PRO A 1 196 ? -11.685 17.651 2.973 1.00 79.25 196 PRO A O 1
ATOM 1545 N N . LEU A 1 197 ? -10.220 18.579 1.543 1.00 67.12 197 LEU A N 1
ATOM 1546 C CA . LEU A 1 197 ? -11.183 19.533 1.012 1.00 67.12 197 LEU A CA 1
ATOM 1547 C C . LEU A 1 197 ? -12.184 18.725 0.189 1.00 67.12 197 LEU A C 1
ATOM 1549 O O . LEU A 1 197 ? -11.853 18.258 -0.899 1.00 67.12 197 LEU A O 1
ATOM 1553 N N . ILE A 1 198 ? -13.384 18.521 0.733 1.00 57.25 198 ILE A N 1
ATOM 1554 C CA . ILE A 1 198 ? -14.482 17.893 0.005 1.00 57.25 198 ILE A CA 1
ATOM 1555 C C . ILE A 1 198 ? -14.883 18.876 -1.093 1.00 57.25 198 ILE A C 1
ATOM 1557 O O . ILE A 1 198 ? -15.708 19.767 -0.887 1.00 57.25 198 ILE A O 1
ATOM 1561 N N . LEU A 1 199 ? -14.291 18.725 -2.275 1.00 46.09 199 LEU A N 1
ATOM 1562 C CA . LEU A 1 199 ? -14.922 19.206 -3.488 1.00 46.09 199 LEU A CA 1
ATOM 1563 C C . LEU A 1 199 ? -16.162 18.331 -3.655 1.00 46.09 199 LEU A C 1
ATOM 1565 O O . LEU A 1 199 ? -16.074 17.216 -4.157 1.00 46.09 199 LEU A O 1
ATOM 1569 N N . ARG A 1 200 ? -17.319 18.815 -3.186 1.00 40.41 200 ARG A N 1
ATOM 1570 C CA . ARG A 1 200 ? -18.628 18.291 -3.597 1.00 40.41 200 ARG A CA 1
ATOM 1571 C C . ARG A 1 200 ? -18.798 18.604 -5.081 1.00 40.41 200 ARG A C 1
ATOM 1573 O O . ARG A 1 200 ? -19.531 19.510 -5.457 1.00 40.41 200 ARG A O 1
ATOM 1580 N N . ALA A 1 201 ? -18.036 17.928 -5.920 1.00 39.22 201 ALA A N 1
ATOM 1581 C CA . ALA A 1 201 ? -18.185 18.005 -7.348 1.00 39.22 201 ALA A CA 1
ATOM 1582 C C . ALA A 1 201 ? -19.188 16.915 -7.712 1.00 39.22 201 ALA A C 1
ATOM 1584 O O . ALA A 1 201 ? -18.886 15.728 -7.689 1.00 39.22 201 ALA A O 1
ATOM 1585 N N . SER A 1 202 ? -20.419 17.324 -7.992 1.00 38.03 202 SER A N 1
ATOM 1586 C CA . SER A 1 202 ? -21.388 16.511 -8.713 1.00 38.03 202 SER A CA 1
ATOM 1587 C C . SER A 1 202 ? -20.830 16.231 -10.118 1.00 38.03 202 SER A C 1
ATOM 1589 O O . SER A 1 202 ? -21.144 16.924 -11.079 1.00 38.03 202 SER A O 1
ATOM 1591 N N . TRP A 1 203 ? -19.961 15.224 -10.241 1.00 36.16 203 TRP A N 1
ATOM 1592 C CA . TRP A 1 203 ? -19.226 14.857 -11.463 1.00 36.16 203 TRP A CA 1
ATOM 1593 C C . TRP A 1 203 ? -20.079 14.189 -12.560 1.00 36.16 203 TRP A C 1
ATOM 1595 O O . TRP A 1 203 ? -19.540 13.651 -13.524 1.00 36.16 203 TRP A O 1
ATOM 1605 N N . TRP A 1 204 ? -21.409 14.285 -12.498 1.00 33.53 204 TRP A N 1
ATOM 1606 C CA . TRP A 1 204 ? -22.337 13.691 -13.475 1.00 33.53 204 TRP A CA 1
ATOM 1607 C C . TRP A 1 204 ? -22.235 14.239 -14.919 1.00 33.53 204 TRP A C 1
ATOM 1609 O O . TRP A 1 204 ? -23.068 13.891 -15.750 1.00 33.53 204 TRP A O 1
ATOM 1619 N N . PHE A 1 205 ? -21.244 15.070 -15.265 1.00 37.69 205 PHE A N 1
ATOM 1620 C CA . PHE A 1 205 ? -21.228 15.794 -16.544 1.00 37.69 205 PHE A CA 1
ATOM 1621 C C . PHE A 1 205 ? -20.029 15.598 -17.483 1.00 37.69 205 PHE A C 1
ATOM 1623 O O . PHE A 1 205 ? -20.088 16.149 -18.580 1.00 37.69 205 PHE A O 1
ATOM 1630 N N . ILE A 1 206 ? -18.969 14.845 -17.149 1.00 42.12 206 ILE A N 1
ATOM 1631 C CA . ILE A 1 206 ? -17.730 14.902 -17.969 1.00 42.12 206 ILE A CA 1
ATOM 1632 C C . ILE A 1 206 ? -17.383 13.631 -18.773 1.00 42.12 206 ILE A C 1
ATOM 1634 O O . ILE A 1 206 ? -16.589 13.735 -19.701 1.00 42.12 206 ILE A O 1
ATOM 1638 N N . LEU A 1 207 ? -18.010 12.466 -18.559 1.00 36.75 207 LEU A N 1
ATOM 1639 C CA . LEU A 1 207 ? -17.585 11.231 -19.260 1.00 36.75 207 LEU A CA 1
ATOM 1640 C C . LEU A 1 207 ? -18.680 10.418 -19.973 1.00 36.75 207 LEU A C 1
ATOM 1642 O O . LEU A 1 207 ? -18.452 9.262 -20.316 1.00 36.75 207 LEU A O 1
ATOM 1646 N N . LEU A 1 208 ? -19.838 11.003 -20.291 1.00 35.84 208 LEU A N 1
ATOM 1647 C CA . LEU A 1 208 ? -20.748 10.365 -21.251 1.00 35.84 208 LEU A CA 1
ATOM 1648 C C . LEU A 1 208 ? -20.389 10.801 -22.682 1.00 35.84 208 LEU A C 1
ATOM 1650 O O . LEU A 1 208 ? -20.419 12.004 -22.968 1.00 35.84 208 LEU A O 1
ATOM 1654 N N . PRO A 1 209 ? -20.097 9.866 -23.608 1.00 43.75 209 PRO A N 1
ATOM 1655 C CA . PRO A 1 209 ? -20.045 10.201 -25.018 1.00 43.75 209 PRO A CA 1
ATOM 1656 C C . PRO A 1 209 ? -21.438 10.683 -25.419 1.00 43.75 209 PRO A C 1
ATOM 1658 O O . PRO A 1 209 ? -22.430 9.978 -25.230 1.00 43.75 209 PRO A O 1
ATOM 1661 N N . ARG A 1 210 ? -21.532 11.897 -25.968 1.00 44.69 210 ARG A N 1
ATOM 1662 C CA . ARG A 1 210 ? -22.751 12.332 -26.652 1.00 44.69 210 ARG A CA 1
ATOM 1663 C C . ARG A 1 210 ? -22.928 11.438 -27.876 1.00 44.69 210 ARG A C 1
ATOM 1665 O O . ARG A 1 210 ? -22.294 11.680 -28.900 1.00 44.69 210 ARG A O 1
ATOM 1672 N N . SER A 1 211 ? -23.777 10.423 -27.769 1.00 48.69 211 SER A N 1
ATOM 1673 C CA . SER A 1 211 ? -24.359 9.794 -28.946 1.00 48.69 211 SER A CA 1
ATOM 1674 C C . SER A 1 211 ? -25.162 10.857 -29.704 1.00 48.69 211 SER A C 1
ATOM 1676 O O . SER A 1 211 ? -25.965 11.589 -29.121 1.00 48.69 211 SER A O 1
ATOM 1678 N N . ARG A 1 212 ? -24.873 10.993 -30.997 1.00 47.47 212 ARG A N 1
ATOM 1679 C CA . ARG A 1 212 ? -25.817 11.534 -31.975 1.00 47.47 212 ARG A CA 1
ATOM 1680 C C . ARG A 1 212 ? -26.523 10.367 -32.637 1.00 47.47 212 ARG A C 1
ATOM 1682 O O . ARG A 1 212 ? -25.849 9.328 -32.807 1.00 47.47 212 ARG A O 1
#

Nearest PDB structures (foldseek):
  2p2d-assembly1_C  TM=9.893E-01  e=1.442E-34  Escherichia coli
  2p2d-assembly1_B  TM=9.905E-01  e=4.450E-34  Escherichia coli
  7r6a-assembly1_B  TM=9.903E-01  e=6.478E-34  Yersinia pestis
  3ntx-assembly1_A  TM=9.885E-01  e=4.511E-33  Yersinia pestis CO92
  7r6a-assembly1_A  TM=9.397E-01  e=6.658E-32  Yersinia pestis

Mean predicted aligned error: 5.78 Å

Sequence (212 aa):
MMQKKSIYVAYTGGTIGMQRSENGYIPVSGHLQRQLALMPEFHRPEMPDFTIHEYDPLMDSSDMTPEDWQHIADDIKAHYDQYDGFVILHGTDTMAFTASALSFMLENLSKPVIVTGSQIPLAELRSDGQINLLNSLYVAANFPINEVSLFFNNRLYRGNRTTKAHADGFDAFASPNLSPLLEAGIHIRRLGTPPPLILRASWWFILLPRSR

Organism: NCBI:txid83655

pLDDT: mean 90.97, std 15.0, range [33.53, 98.94]